Protein AF-A0A2E2Q747-F1 (afdb_monomer)

Solvent-accessible surface area (backbone atoms only — not comparable to full-atom values): 16647 Å² total; per-residue (Å²): 134,61,67,71,59,55,51,53,50,60,66,33,70,53,50,2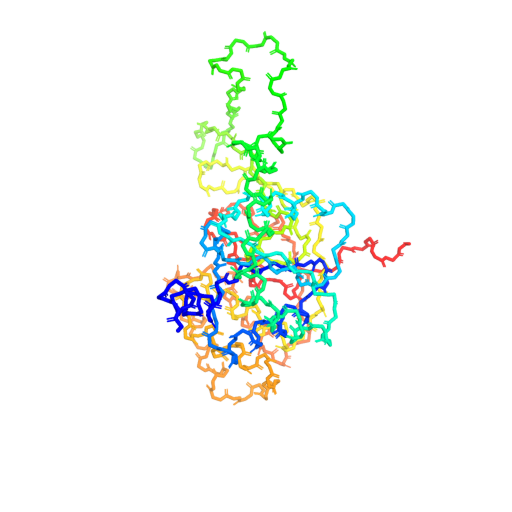8,32,20,56,31,27,21,46,47,6,52,68,32,36,52,51,43,54,54,54,33,54,78,69,70,33,42,80,34,84,43,43,70,69,17,38,28,45,37,37,14,14,56,72,56,78,94,47,46,65,61,52,50,55,51,54,56,48,36,45,84,62,58,44,80,47,76,30,62,46,70,86,40,41,62,63,59,57,70,44,46,44,57,58,64,61,40,60,66,62,47,52,50,50,62,68,70,53,57,102,62,64,61,61,82,78,47,82,80,83,77,87,73,98,63,100,34,91,86,60,54,78,76,65,54,71,42,75,44,100,84,71,48,74,35,54,45,43,81,46,76,46,58,40,68,37,59,79,43,62,11,35,29,19,36,41,32,34,24,47,86,56,32,22,70,39,58,44,79,78,33,65,29,35,58,78,53,69,46,68,46,37,26,25,42,19,46,14,44,29,30,42,75,73,64,37,59,64,60,14,54,54,25,45,50,39,24,73,70,58,62,63,81,80,39,69,65,54,53,52,51,50,51,49,38,59,48,31,28,73,72,66,77,34,58,58,68,27,29,50,40,38,51,52,52,64,34,89,86,55,92,73,71,72,75,58,62,60,48,74,68,42,46,78,33,46,62,84,47,47,59,40,40,50,23,23,41,46,47,24,44,56,64,53,83,76,84,79,119

Sequence (304 aa):
MGLNRVLARAATARPRVHLVEAPGGSPVRWAVEDALEARGWRRTPSPAAADALVVAGRLPDDLRDAADLLWSQLPGPRVRRHVEALAEVDGALDTLPAALRERAAHRDDARERGGDEVSRFLPDDAEDGHMSPGGVPLAEGAEDRDGLEMDVLVHPLGPLLDRWPGGLELRLAIHGDVVADVAVQRAPVTAGAGPAAAWDAVSTTLALAGDRRGAAEASRLRRHGSSTTSADGARLRHRLRRWGRVGILPPAAAGALLAATDTSSTGVPPTDLPALLRGQDLSDVRLLVAAHAPALLLGEAARA

Nearest PDB structures (foldseek):
  8bee-assembly1_B  TM=6.696E-01  e=3.700E-02  Arabidopsis thaliana
  7tgh-assembly1_S7  TM=4.926E-01  e=1.351E-02  Tetrahymena thermophila
  7zmb-assembly1_K  TM=5.904E-01  e=9.579E-02  Thermochaetoides thermophila DSM 1495
  5jaj-assembly1_A  TM=2.560E-01  e=2.601E+00  Gallus gallus
  5jb2-assembly1_A  TM=2.560E-01  e=3.848E+00  Gallus gallus

Radius of gyration: 21.2 Å; Cα contacts (8 Å, |Δi|>4): 526; chains: 1; bounding box: 62×42×58 Å

pLDDT: mean 86.8, std 14.72, range [28.77, 98.5]

Foldseek 3Di:
DDPVVVVLLVVLQAWAEAEWEAFAQVVQSLLLVVLSVVSVHHYDQFLQRGQEYEYGADHDPVCVVVVQLSVLNHDPPHYYDYHHDSVCNNVRVVCRSVSNSPVVVRVVVVVPDDPCSNCVVPDDLDDDPDDDVPSDDFFDWDQDPVRDTAGWDFDKDDCIGGLAAHGFIWTFTDRPQAGAFIDTPTFGRYNAADQLLLLQLLLSLCVLLPNNVLNVLSSVCSVVVDPLPDPSNVVSLVVLVVCCVVVSAPVLLSVLSNQSSDPVDDDDAADPLRVQRHGDGNSRSSSNRSSCVNRRDDDPPPPD

Mean predicted aligned error: 7.39 Å

Secondary structure (DSSP, 8-state):
--HHHHHHHHHTSS-EEEEEEPTT-HHHHHHHHHHHHHTT-EE-S-GGG-SEEEEESPPPGGGHHHHHHHHHTSPSS-EEEEE-SGGGHHHHHHTHHHHTT-HHHHHHHHHHS-S-SSG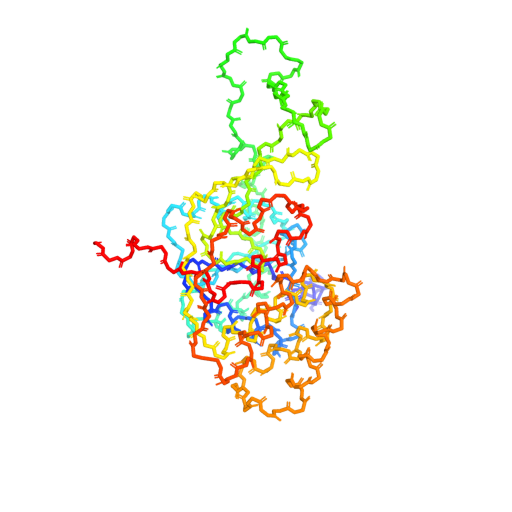GGS----S-----TTSPPPPPEEE-TTS-EEEEEEEEE-SS-TTS-TT-EEEEEEETTEEEEEEEEE------SSHHHHHHHHHHHHHHTT-HHHHHHHHHHHHHT--TT-HHHHHHHHHHHHHHHTTSS-HHHHHHHHHHT-TT-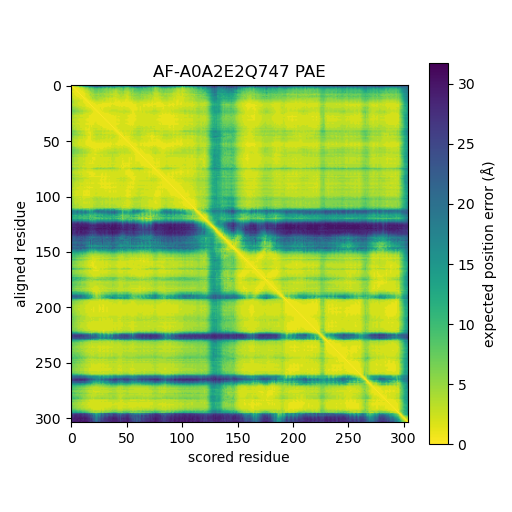S-PPPP-HHHHHTT-BHHHHHHHHHHHGGGSPPPGGG--

Structure (mmCIF, N/CA/C/O backbone):
data_AF-A0A2E2Q747-F1
#
_entry.id   AF-A0A2E2Q747-F1
#
loop_
_atom_site.group_PDB
_atom_site.id
_atom_site.type_symbol
_atom_site.label_atom_id
_atom_site.label_alt_id
_atom_site.label_comp_id
_atom_site.label_asym_id
_atom_site.label_entity_id
_atom_site.label_seq_id
_atom_site.pdbx_PDB_ins_code
_atom_site.Cartn_x
_atom_site.Cartn_y
_atom_site.Cartn_z
_atom_site.occupancy
_atom_site.B_iso_or_equiv
_atom_site.auth_seq_id
_atom_site.auth_comp_id
_atom_site.auth_asym_id
_atom_site.auth_atom_id
_atom_site.pdbx_PDB_model_num
ATOM 1 N N . MET A 1 1 ? 30.272 5.353 -28.941 1.00 58.78 1 MET A N 1
ATOM 2 C CA . MET A 1 1 ? 29.110 5.108 -28.049 1.00 58.78 1 MET A CA 1
ATOM 3 C C . MET A 1 1 ? 28.100 6.224 -28.288 1.00 58.78 1 MET A C 1
ATOM 5 O O . MET A 1 1 ? 28.463 7.371 -28.089 1.00 58.78 1 MET A O 1
ATOM 9 N N . GLY A 1 2 ? 26.893 5.936 -28.785 1.00 85.19 2 GLY A N 1
ATOM 10 C CA . GLY A 1 2 ? 25.908 6.985 -29.099 1.00 85.19 2 GLY A CA 1
ATOM 11 C C . GLY A 1 2 ? 25.256 7.593 -27.850 1.00 85.19 2 GLY A C 1
ATOM 12 O O . GLY A 1 2 ? 24.973 6.865 -26.897 1.00 85.19 2 GLY A O 1
ATOM 13 N N . LEU A 1 3 ? 24.974 8.902 -27.877 1.00 87.69 3 LEU A N 1
ATOM 14 C CA . LEU A 1 3 ? 24.354 9.683 -26.790 1.00 87.69 3 LEU A CA 1
ATOM 15 C C . LEU A 1 3 ? 23.099 9.007 -26.206 1.00 87.69 3 LEU A C 1
ATOM 17 O O . LEU A 1 3 ? 22.975 8.867 -24.992 1.00 87.69 3 LEU A O 1
ATOM 21 N N . ASN A 1 4 ? 22.231 8.465 -27.065 1.00 84.62 4 ASN A N 1
ATOM 22 C CA . ASN A 1 4 ? 21.010 7.764 -26.652 1.00 84.62 4 ASN A CA 1
ATOM 23 C C . ASN A 1 4 ? 21.271 6.545 -25.752 1.00 84.62 4 ASN A C 1
ATOM 25 O O . ASN A 1 4 ? 20.448 6.227 -24.899 1.00 84.62 4 ASN A O 1
ATOM 29 N N . ARG A 1 5 ? 22.401 5.846 -25.927 1.00 86.56 5 ARG A N 1
ATOM 30 C CA . ARG A 1 5 ? 22.767 4.694 -25.085 1.00 86.56 5 ARG A CA 1
ATOM 31 C C . ARG A 1 5 ? 23.239 5.150 -23.706 1.00 86.56 5 ARG A C 1
ATOM 33 O O . ARG A 1 5 ? 22.938 4.491 -22.717 1.00 86.56 5 ARG A O 1
ATOM 40 N N . VAL A 1 6 ? 23.960 6.269 -23.644 1.00 89.44 6 VAL A N 1
ATOM 41 C CA . VAL A 1 6 ? 24.432 6.861 -22.384 1.00 89.44 6 VAL A CA 1
ATOM 42 C C . VAL A 1 6 ? 23.251 7.395 -21.576 1.00 89.44 6 VAL A C 1
ATOM 44 O O . VAL A 1 6 ? 23.119 7.048 -20.405 1.00 89.44 6 VAL A O 1
ATOM 47 N N . LEU A 1 7 ? 22.350 8.147 -22.216 1.00 89.06 7 LEU A N 1
ATOM 48 C CA . LEU A 1 7 ? 21.147 8.682 -21.575 1.00 89.06 7 LEU A CA 1
ATOM 49 C C . LEU A 1 7 ? 20.212 7.570 -21.090 1.00 89.06 7 LEU A C 1
ATOM 51 O O . LEU A 1 7 ? 19.811 7.587 -19.933 1.00 89.06 7 LEU A O 1
ATOM 55 N N . ALA A 1 8 ? 19.940 6.552 -21.916 1.00 88.12 8 ALA A N 1
ATOM 56 C CA . ALA A 1 8 ? 19.134 5.404 -21.493 1.00 88.12 8 ALA A CA 1
ATOM 57 C C . ALA A 1 8 ? 19.793 4.622 -20.344 1.00 88.12 8 ALA A C 1
ATOM 59 O O . ALA A 1 8 ? 19.113 4.117 -19.453 1.00 88.12 8 ALA A O 1
ATOM 60 N N . ARG A 1 9 ? 21.131 4.537 -20.321 1.00 91.56 9 ARG A N 1
ATOM 61 C CA . ARG A 1 9 ? 21.847 3.928 -19.198 1.00 91.56 9 ARG A CA 1
ATOM 62 C C . ARG A 1 9 ? 21.649 4.717 -17.912 1.00 91.56 9 ARG A C 1
ATOM 64 O O . ARG A 1 9 ? 21.339 4.102 -16.897 1.00 91.56 9 ARG A O 1
ATOM 71 N N . ALA A 1 10 ? 21.809 6.034 -17.968 1.00 90.81 10 ALA A N 1
ATOM 72 C CA . ALA A 1 10 ? 21.633 6.912 -16.818 1.00 90.81 10 ALA A CA 1
ATOM 73 C C . ALA A 1 10 ? 20.181 6.917 -16.310 1.00 90.81 10 ALA A C 1
ATOM 75 O O . ALA A 1 10 ? 19.967 6.757 -15.111 1.00 90.81 10 ALA A O 1
ATOM 76 N N . ALA A 1 11 ? 19.199 7.024 -17.212 1.00 89.00 11 ALA A N 1
ATOM 77 C CA . ALA A 1 11 ? 17.777 7.092 -16.874 1.00 89.00 11 ALA A CA 1
ATOM 78 C C . ALA A 1 11 ? 17.280 5.836 -16.142 1.00 89.00 11 ALA A C 1
ATOM 80 O O . ALA A 1 11 ? 16.567 5.949 -15.154 1.00 89.00 11 ALA A O 1
ATOM 81 N N . THR A 1 12 ? 17.715 4.643 -16.561 1.00 93.38 12 THR A N 1
ATOM 82 C CA . THR A 1 12 ? 17.255 3.381 -15.955 1.00 93.38 12 THR A CA 1
ATOM 83 C C . THR A 1 12 ? 18.216 2.827 -14.898 1.00 93.38 12 THR A C 1
ATOM 85 O O . THR A 1 12 ? 18.055 1.699 -14.443 1.00 93.38 12 THR A O 1
ATOM 88 N N . ALA A 1 13 ? 19.251 3.582 -14.502 1.00 93.00 13 ALA A N 1
ATOM 89 C CA . ALA A 1 13 ? 20.211 3.139 -13.485 1.00 93.00 13 ALA A CA 1
ATOM 90 C C . ALA A 1 13 ? 19.605 3.065 -12.074 1.00 93.00 13 ALA A C 1
ATOM 92 O O . ALA A 1 13 ? 20.135 2.352 -11.221 1.00 93.00 13 ALA A O 1
ATOM 93 N N . ARG A 1 14 ? 18.532 3.825 -11.821 1.00 94.69 14 ARG A N 1
ATOM 94 C CA . ARG A 1 14 ? 17.821 3.868 -10.537 1.00 94.69 14 ARG A CA 1
ATOM 95 C C . ARG A 1 14 ? 16.305 3.859 -10.762 1.00 94.69 14 ARG A C 1
ATOM 97 O O . ARG A 1 14 ? 15.682 4.906 -10.576 1.00 94.69 14 ARG A O 1
ATOM 104 N N . PRO A 1 15 ? 15.733 2.720 -11.188 1.00 95.56 15 PRO A N 1
ATOM 105 C CA . PRO A 1 15 ? 14.301 2.601 -11.422 1.00 95.56 15 PRO A CA 1
ATOM 106 C C . PRO A 1 15 ? 13.479 3.007 -10.194 1.00 95.56 15 PRO A C 1
ATOM 108 O O . PRO A 1 15 ? 13.856 2.729 -9.048 1.00 95.56 15 PRO A O 1
ATOM 111 N N . ARG A 1 16 ? 12.344 3.656 -10.440 1.00 96.12 16 ARG A N 1
ATOM 112 C CA . ARG A 1 16 ? 11.298 3.913 -9.454 1.00 96.12 16 ARG A CA 1
ATOM 113 C C . ARG A 1 16 ? 10.370 2.714 -9.408 1.00 96.12 16 ARG A C 1
ATOM 115 O O . ARG A 1 16 ? 9.737 2.377 -10.404 1.00 96.12 16 ARG A O 1
ATOM 122 N N . VAL A 1 17 ? 10.290 2.078 -8.248 1.00 97.94 17 VAL A N 1
ATOM 123 C CA . VAL A 1 17 ? 9.534 0.837 -8.076 1.00 97.94 17 VAL A CA 1
ATOM 124 C C . VAL A 1 17 ? 8.238 1.118 -7.327 1.00 97.94 17 VAL A C 1
ATOM 126 O O . VAL A 1 17 ? 8.270 1.618 -6.201 1.00 97.94 17 VAL A O 1
ATOM 129 N N . HIS A 1 18 ? 7.102 0.799 -7.939 1.00 98.25 18 HIS A N 1
ATOM 130 C CA . HIS A 1 18 ? 5.842 0.637 -7.225 1.00 98.25 18 HIS A CA 1
ATOM 131 C C . HIS A 1 18 ? 5.796 -0.790 -6.675 1.00 98.25 18 HIS A C 1
ATOM 133 O O . HIS A 1 18 ? 5.916 -1.752 -7.434 1.00 98.25 18 HIS A O 1
ATOM 139 N N . LEU A 1 19 ? 5.712 -0.921 -5.352 1.00 98.06 19 LEU A N 1
ATOM 140 C CA . LEU A 1 19 ? 5.816 -2.197 -4.648 1.00 98.06 19 LEU A CA 1
ATOM 141 C C . LEU A 1 19 ? 4.502 -2.492 -3.935 1.00 98.06 19 LEU A C 1
ATOM 143 O O . LEU A 1 19 ? 4.111 -1.739 -3.039 1.00 98.06 19 LEU A O 1
ATOM 147 N N . VAL A 1 20 ? 3.879 -3.608 -4.298 1.00 97.31 20 VAL A N 1
ATOM 148 C CA . VAL A 1 20 ? 2.669 -4.122 -3.650 1.00 97.31 20 VAL A CA 1
ATOM 149 C C . VAL A 1 20 ? 2.928 -5.497 -3.048 1.00 97.31 20 VAL A C 1
ATOM 151 O O . VAL A 1 20 ? 3.774 -6.259 -3.521 1.00 97.31 20 VAL A O 1
ATOM 154 N N . GLU A 1 21 ? 2.218 -5.791 -1.967 1.00 95.94 21 GLU A N 1
ATOM 155 C CA . GLU A 1 21 ? 2.297 -7.060 -1.251 1.00 95.94 21 GLU A CA 1
ATOM 156 C C . GLU A 1 21 ? 1.146 -7.966 -1.702 1.00 95.94 21 GLU A C 1
ATOM 158 O O . GLU A 1 21 ? -0.016 -7.573 -1.631 1.00 95.94 21 GLU A O 1
ATOM 163 N N . ALA A 1 22 ? 1.465 -9.172 -2.168 1.00 95.06 22 ALA A N 1
ATOM 164 C CA . ALA A 1 22 ? 0.486 -10.241 -2.319 1.00 95.06 22 ALA A CA 1
ATOM 165 C C . ALA A 1 22 ? 0.158 -10.847 -0.936 1.00 95.06 22 ALA A C 1
ATOM 167 O O . ALA A 1 22 ? 0.970 -10.718 -0.017 1.00 95.06 22 ALA A O 1
ATOM 168 N N . PRO A 1 23 ? -0.990 -11.522 -0.752 1.00 92.81 23 PRO A N 1
ATOM 169 C CA . PRO A 1 23 ? -1.350 -12.139 0.528 1.00 92.81 23 PRO A CA 1
ATOM 170 C C . PRO A 1 23 ? -0.223 -13.021 1.094 1.00 92.81 23 PRO A C 1
ATOM 172 O O . PRO A 1 23 ? 0.285 -13.912 0.417 1.00 92.81 23 PRO A O 1
ATOM 175 N N . GLY A 1 24 ? 0.204 -12.755 2.332 1.00 89.88 24 GLY A N 1
ATOM 176 C CA . GLY A 1 24 ? 1.304 -13.459 3.007 1.00 89.88 24 GLY A CA 1
ATOM 177 C C . GLY A 1 24 ? 2.710 -13.062 2.536 1.00 89.88 24 GLY A C 1
ATOM 178 O O . GLY A 1 24 ? 3.703 -13.609 3.014 1.00 89.88 24 GLY A O 1
ATOM 179 N N . GLY A 1 25 ? 2.820 -12.101 1.617 1.00 93.75 25 GLY A N 1
ATOM 180 C CA . GLY A 1 25 ? 4.063 -11.687 0.971 1.00 93.75 25 GLY A CA 1
ATOM 181 C C . GLY A 1 25 ? 4.968 -10.774 1.801 1.00 93.75 25 GLY A C 1
ATOM 182 O O . GLY A 1 25 ? 6.017 -10.368 1.297 1.00 93.75 25 GLY A O 1
ATOM 183 N N . SER A 1 26 ? 4.616 -10.442 3.051 1.00 93.44 26 SER A N 1
ATOM 184 C CA . SER A 1 26 ? 5.348 -9.453 3.861 1.00 93.44 26 SER A CA 1
ATOM 185 C C . SER A 1 26 ? 6.860 -9.720 3.956 1.00 93.44 26 SER A C 1
ATOM 187 O O . SER A 1 26 ? 7.622 -8.783 3.722 1.00 93.44 26 SER A O 1
ATOM 189 N N . PRO A 1 27 ? 7.353 -10.957 4.199 1.00 93.62 27 PRO A N 1
ATOM 190 C CA . PRO A 1 27 ? 8.793 -11.216 4.266 1.00 93.62 27 PRO A CA 1
ATOM 191 C C . PRO A 1 27 ? 9.507 -10.936 2.939 1.00 93.62 27 PRO A C 1
ATOM 193 O O . PRO A 1 27 ? 10.617 -10.405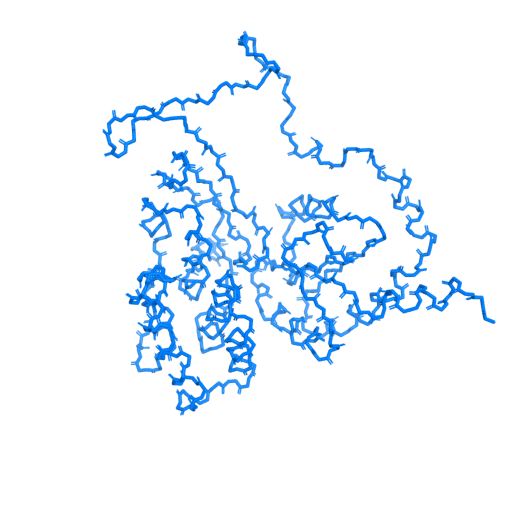 2.928 1.00 93.62 27 PRO A O 1
ATOM 196 N N . VAL A 1 28 ? 8.856 -11.243 1.813 1.00 97.00 28 VAL A N 1
ATOM 197 C CA . VAL A 1 28 ? 9.390 -10.945 0.480 1.00 97.00 28 VAL A CA 1
ATOM 198 C C . VAL A 1 28 ? 9.359 -9.445 0.219 1.00 97.00 28 VAL A C 1
ATOM 200 O O . VAL A 1 28 ? 10.359 -8.896 -0.242 1.00 97.00 28 VAL A O 1
ATOM 203 N N . ARG A 1 29 ? 8.275 -8.747 0.587 1.00 96.94 29 ARG A N 1
ATOM 204 C CA . ARG A 1 29 ? 8.205 -7.280 0.490 1.00 96.94 29 ARG A CA 1
ATOM 205 C C . ARG A 1 29 ? 9.348 -6.641 1.271 1.00 96.94 29 ARG A C 1
ATOM 207 O O . ARG A 1 29 ? 10.024 -5.768 0.736 1.00 96.94 29 ARG A O 1
ATOM 214 N N . TRP A 1 30 ? 9.575 -7.071 2.509 1.00 96.00 30 TRP A N 1
ATOM 215 C CA . TRP A 1 30 ? 10.655 -6.575 3.360 1.00 96.00 30 TRP A CA 1
ATOM 216 C C . TRP A 1 30 ? 12.023 -6.740 2.704 1.00 96.00 30 TRP A C 1
ATOM 218 O O . TRP A 1 30 ? 12.804 -5.791 2.682 1.00 96.00 30 TRP A O 1
ATOM 228 N N . ALA A 1 31 ? 12.293 -7.911 2.124 1.00 96.81 31 ALA A N 1
ATOM 229 C CA . ALA A 1 31 ? 13.534 -8.168 1.406 1.00 96.81 31 ALA A CA 1
ATOM 230 C C . ALA A 1 31 ? 13.671 -7.296 0.147 1.00 96.81 31 ALA A C 1
ATOM 232 O O . ALA A 1 31 ? 14.750 -6.766 -0.107 1.00 96.81 31 ALA A O 1
ATOM 233 N N . VAL A 1 32 ? 12.585 -7.074 -0.604 1.00 98.12 32 VAL A N 1
ATOM 234 C CA . VAL A 1 32 ? 12.581 -6.143 -1.744 1.00 98.12 32 VAL A CA 1
ATOM 235 C C . VAL A 1 32 ? 12.867 -4.713 -1.281 1.00 98.12 32 VAL A C 1
ATOM 237 O O . VAL A 1 32 ? 13.722 -4.054 -1.863 1.00 98.12 32 VAL A O 1
ATOM 240 N N . GLU A 1 33 ? 12.208 -4.219 -0.230 1.00 96.62 33 GLU A N 1
ATOM 241 C CA . GLU A 1 33 ? 12.473 -2.885 0.334 1.00 96.62 33 GLU A CA 1
ATOM 242 C C . GLU A 1 33 ? 13.949 -2.719 0.720 1.00 96.62 33 GLU A C 1
ATOM 244 O O . GLU A 1 33 ? 14.578 -1.717 0.367 1.00 96.62 33 GLU A O 1
ATOM 249 N N . ASP A 1 34 ? 14.504 -3.726 1.391 1.00 95.19 34 ASP A N 1
ATOM 250 C CA . ASP A 1 34 ? 15.890 -3.742 1.845 1.00 95.19 34 ASP A CA 1
ATOM 251 C C . ASP A 1 34 ? 16.874 -3.753 0.659 1.00 95.19 34 ASP A C 1
ATOM 253 O O . ASP A 1 34 ? 17.869 -3.020 0.649 1.00 95.19 34 ASP A O 1
ATOM 257 N N . ALA A 1 35 ? 16.557 -4.523 -0.382 1.00 97.06 35 ALA A N 1
ATOM 258 C CA . ALA A 1 35 ? 17.324 -4.616 -1.617 1.00 97.06 35 ALA A CA 1
ATOM 259 C C . ALA A 1 35 ? 17.261 -3.330 -2.465 1.00 97.06 35 ALA A C 1
ATOM 261 O O . ALA A 1 35 ? 18.257 -2.964 -3.100 1.00 97.06 35 ALA A O 1
ATOM 262 N N . LEU A 1 36 ? 16.126 -2.620 -2.464 1.00 96.62 36 LEU A N 1
ATOM 263 C CA . LEU A 1 36 ? 15.980 -1.308 -3.103 1.00 96.62 36 LEU A CA 1
ATOM 264 C C . LEU A 1 36 ? 16.810 -0.243 -2.379 1.00 96.62 36 LEU A C 1
ATOM 266 O O . LEU A 1 36 ? 17.506 0.537 -3.033 1.00 96.62 36 LEU A O 1
ATOM 270 N N . GLU A 1 37 ? 16.773 -0.229 -1.044 1.00 94.06 37 GLU A N 1
ATOM 271 C CA . GLU A 1 37 ? 17.576 0.686 -0.227 1.00 94.06 37 GLU A CA 1
ATOM 272 C C . GLU A 1 37 ? 19.076 0.464 -0.463 1.00 94.06 37 GLU A C 1
ATOM 274 O O . GLU A 1 37 ? 19.798 1.425 -0.734 1.00 94.06 37 GLU A O 1
ATOM 279 N N . ALA A 1 38 ? 19.533 -0.794 -0.458 1.00 94.88 38 ALA A N 1
ATOM 280 C CA . ALA A 1 38 ? 20.932 -1.149 -0.711 1.00 94.88 38 ALA A CA 1
ATOM 281 C C . ALA A 1 38 ? 21.431 -0.687 -2.095 1.00 94.88 38 ALA A C 1
ATOM 283 O O . ALA A 1 38 ? 22.591 -0.304 -2.246 1.00 94.88 38 ALA A O 1
ATOM 284 N N . ARG A 1 39 ? 20.547 -0.665 -3.102 1.00 96.06 39 ARG A N 1
ATOM 285 C CA . ARG A 1 39 ? 20.836 -0.168 -4.460 1.00 96.06 39 ARG A CA 1
ATOM 286 C C . ARG A 1 39 ? 20.701 1.357 -4.594 1.00 96.06 39 ARG A C 1
ATOM 288 O O . ARG A 1 39 ? 21.025 1.920 -5.644 1.00 96.06 39 ARG A O 1
ATOM 295 N N . GLY A 1 40 ? 20.208 2.049 -3.564 1.00 94.88 40 GLY A N 1
ATOM 296 C CA . GLY A 1 40 ? 19.865 3.473 -3.622 1.00 94.88 40 GLY A CA 1
ATOM 297 C C . GLY A 1 40 ? 18.704 3.777 -4.578 1.00 94.88 40 GLY A C 1
ATOM 298 O O . GLY A 1 40 ? 18.626 4.879 -5.134 1.00 94.88 40 GLY A O 1
ATOM 299 N N . TRP A 1 41 ? 17.839 2.791 -4.822 1.00 96.19 41 TRP A N 1
ATOM 300 C CA . TRP A 1 41 ? 16.643 2.917 -5.654 1.00 96.19 41 TRP A CA 1
ATOM 301 C C . TRP A 1 41 ? 15.480 3.469 -4.832 1.00 96.19 41 TRP A C 1
ATOM 303 O O . TRP A 1 41 ? 15.516 3.495 -3.601 1.00 96.19 41 TRP A O 1
ATOM 313 N N . ARG A 1 42 ? 14.450 3.987 -5.509 1.00 90.31 42 ARG A N 1
ATOM 314 C CA . ARG A 1 42 ? 13.325 4.655 -4.841 1.00 90.31 42 ARG A CA 1
ATOM 315 C C . ARG A 1 42 ? 12.044 3.862 -5.022 1.00 90.31 42 ARG A C 1
ATOM 317 O O . ARG A 1 42 ? 11.630 3.602 -6.146 1.00 90.31 42 ARG A O 1
ATOM 324 N N . ARG A 1 43 ? 11.371 3.581 -3.909 1.00 93.81 43 ARG A N 1
ATOM 325 C CA . ARG A 1 43 ? 9.958 3.207 -3.917 1.00 93.81 43 ARG A CA 1
ATOM 326 C C . ARG A 1 43 ? 9.097 4.429 -4.247 1.00 93.81 43 ARG A C 1
ATOM 328 O O . ARG A 1 43 ? 9.385 5.524 -3.756 1.00 93.81 43 ARG A O 1
ATOM 335 N N . THR A 1 44 ? 8.043 4.239 -5.033 1.00 94.38 44 THR A N 1
ATOM 336 C CA . THR A 1 44 ? 7.023 5.259 -5.306 1.00 94.38 44 THR A CA 1
ATOM 337 C C . THR A 1 44 ? 5.636 4.787 -4.858 1.00 94.38 44 THR A C 1
ATOM 339 O O . THR A 1 44 ? 5.264 3.650 -5.151 1.00 94.38 44 THR A O 1
ATOM 342 N N . PRO A 1 45 ? 4.851 5.641 -4.172 1.00 91.75 45 PRO A N 1
ATOM 343 C CA . PRO A 1 45 ? 3.491 5.300 -3.761 1.00 91.75 45 PRO A CA 1
ATOM 344 C C . PRO A 1 45 ? 2.482 5.366 -4.913 1.00 91.75 45 PRO A C 1
ATOM 346 O O . PRO A 1 45 ? 1.370 4.879 -4.763 1.00 91.75 45 PRO A O 1
ATOM 349 N N . SER A 1 46 ? 2.850 5.976 -6.046 1.00 93.69 46 SER A N 1
ATOM 350 C CA . SER A 1 46 ? 1.971 6.137 -7.206 1.00 93.69 46 SER A CA 1
ATOM 351 C C . SER A 1 46 ? 2.453 5.274 -8.380 1.00 93.69 46 SER A C 1
ATOM 353 O O . SER A 1 46 ? 3.636 5.391 -8.737 1.00 93.69 46 SER A O 1
ATOM 355 N N . PRO A 1 47 ? 1.567 4.466 -8.999 1.00 95.25 47 PRO A N 1
ATOM 356 C CA . PRO A 1 47 ? 1.878 3.699 -10.207 1.00 95.25 47 PRO A CA 1
ATOM 357 C C . PRO A 1 47 ? 2.232 4.611 -11.389 1.00 95.25 47 PRO A C 1
ATOM 359 O O . PRO A 1 47 ? 3.189 4.341 -12.108 1.00 95.25 47 PRO A O 1
ATOM 362 N N . ALA A 1 48 ? 1.579 5.770 -11.510 1.00 94.81 48 ALA A N 1
ATOM 363 C CA . ALA A 1 48 ? 1.844 6.741 -12.575 1.00 94.81 48 ALA A CA 1
ATOM 364 C C . ALA A 1 48 ? 3.274 7.324 -12.554 1.00 94.81 48 ALA A C 1
ATOM 366 O O . ALA A 1 48 ? 3.727 7.919 -13.529 1.00 94.81 48 ALA A O 1
ATOM 367 N N . ALA A 1 49 ? 3.997 7.177 -11.440 1.00 95.31 49 ALA A N 1
ATOM 368 C CA . ALA A 1 49 ? 5.372 7.645 -11.278 1.00 95.31 49 ALA A CA 1
ATOM 369 C C . ALA A 1 49 ? 6.410 6.505 -11.251 1.00 95.31 49 ALA A C 1
ATOM 371 O O . ALA A 1 49 ? 7.576 6.767 -10.924 1.00 95.31 49 ALA A O 1
ATOM 372 N N . ALA A 1 50 ? 5.995 5.262 -11.517 1.00 97.31 50 ALA A N 1
ATOM 373 C CA . ALA A 1 50 ? 6.856 4.084 -11.499 1.00 97.31 50 ALA A CA 1
ATOM 374 C C . ALA A 1 50 ? 7.388 3.709 -12.880 1.00 97.31 50 ALA A C 1
ATOM 376 O O . ALA A 1 50 ? 6.681 3.771 -13.878 1.00 97.31 50 ALA A O 1
ATOM 377 N N . ASP A 1 51 ? 8.627 3.223 -12.878 1.00 96.81 51 ASP A N 1
ATOM 378 C CA . ASP A 1 51 ? 9.246 2.533 -14.009 1.00 96.81 51 ASP A CA 1
ATOM 379 C C . ASP A 1 51 ? 8.992 1.016 -13.915 1.00 96.81 51 ASP A C 1
ATOM 381 O O . ASP A 1 51 ? 9.004 0.299 -14.915 1.00 96.81 51 ASP A O 1
ATOM 385 N N . ALA A 1 52 ? 8.783 0.492 -12.702 1.00 97.88 52 ALA A N 1
ATOM 386 C CA . ALA A 1 52 ? 8.531 -0.926 -12.490 1.00 97.88 52 ALA A CA 1
ATOM 387 C C . ALA A 1 52 ? 7.454 -1.200 -11.438 1.00 97.88 52 ALA A C 1
ATOM 389 O O . ALA A 1 52 ? 7.426 -0.556 -10.389 1.00 97.88 52 ALA A O 1
ATOM 390 N N . LEU A 1 53 ? 6.623 -2.208 -11.707 1.00 98.44 53 LEU A N 1
ATOM 391 C CA . LEU A 1 53 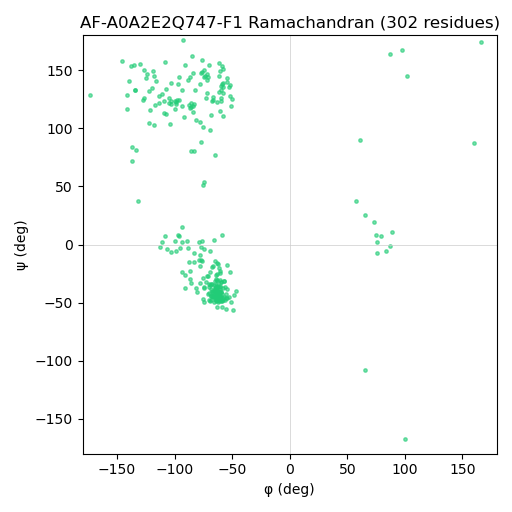? 5.707 -2.818 -10.747 1.00 98.44 53 LEU A CA 1
ATOM 392 C C . LEU A 1 53 ? 6.347 -4.098 -10.207 1.00 98.44 53 LEU A C 1
ATOM 394 O O . LEU A 1 53 ? 6.653 -5.013 -10.976 1.00 98.44 53 LEU A O 1
ATOM 398 N N . VAL A 1 54 ? 6.536 -4.170 -8.892 1.00 98.50 54 VAL A N 1
ATOM 399 C CA . VAL A 1 54 ? 6.979 -5.385 -8.204 1.00 98.50 54 VAL A CA 1
ATOM 400 C C . VAL A 1 54 ? 5.852 -5.884 -7.309 1.00 98.50 54 VAL A C 1
ATOM 402 O O . VAL A 1 54 ? 5.402 -5.166 -6.417 1.00 98.50 54 VAL A O 1
ATOM 405 N N . VAL A 1 55 ? 5.419 -7.120 -7.548 1.00 98.31 55 VAL A N 1
ATOM 406 C CA . VAL A 1 55 ? 4.477 -7.849 -6.692 1.00 98.31 55 VAL A CA 1
ATOM 407 C C . VAL A 1 55 ? 5.292 -8.796 -5.818 1.00 98.31 55 VAL A C 1
ATOM 409 O O . VAL A 1 55 ? 5.990 -9.666 -6.340 1.00 98.31 55 VAL A O 1
ATOM 412 N N . ALA A 1 56 ? 5.254 -8.588 -4.504 1.00 97.88 56 ALA A N 1
ATOM 413 C CA . ALA A 1 56 ? 6.004 -9.385 -3.540 1.00 97.88 56 ALA A CA 1
ATOM 414 C C . ALA A 1 56 ? 5.122 -10.459 -2.894 1.00 97.88 56 ALA A C 1
ATOM 416 O O . ALA A 1 56 ? 4.121 -10.139 -2.257 1.00 97.88 56 ALA A O 1
ATOM 417 N N . GLY A 1 57 ? 5.535 -11.718 -3.015 1.00 96.19 57 GLY A N 1
ATOM 418 C CA . GLY A 1 57 ? 4.773 -12.902 -2.631 1.00 96.19 57 GLY A CA 1
ATOM 419 C C . GLY A 1 57 ? 4.057 -13.550 -3.819 1.00 96.19 57 GLY A C 1
ATOM 420 O O . GLY A 1 57 ? 3.952 -12.975 -4.904 1.00 96.19 57 GLY A O 1
ATOM 421 N N . ARG A 1 58 ? 3.561 -14.772 -3.604 1.00 95.25 58 ARG A N 1
ATOM 422 C CA . ARG A 1 58 ? 2.748 -15.488 -4.591 1.00 95.25 58 ARG A CA 1
ATOM 423 C C . ARG A 1 58 ? 1.408 -14.785 -4.758 1.00 95.25 58 ARG A C 1
ATOM 425 O O . ARG A 1 58 ? 0.683 -14.635 -3.781 1.00 95.25 58 ARG A O 1
ATOM 432 N N . LEU A 1 59 ? 1.079 -14.399 -5.989 1.00 94.56 59 LEU A N 1
ATOM 433 C CA . LEU A 1 59 ? -0.195 -13.767 -6.318 1.00 94.56 59 LEU A CA 1
ATOM 434 C C . LEU A 1 59 ? -1.269 -14.836 -6.602 1.00 94.56 59 LEU A C 1
ATOM 436 O O . LEU A 1 59 ? -1.102 -15.594 -7.561 1.00 94.56 59 LEU A O 1
ATOM 440 N N . PRO A 1 60 ? -2.350 -14.902 -5.806 1.00 93.38 60 PRO A N 1
ATOM 441 C CA . PRO A 1 60 ? -3.516 -15.736 -6.091 1.00 93.38 60 PRO A CA 1
ATOM 442 C C . PRO A 1 60 ? -4.189 -15.402 -7.428 1.00 93.38 60 PRO A C 1
ATOM 444 O O . PRO A 1 60 ? -4.109 -14.267 -7.906 1.00 93.38 60 PRO A O 1
ATOM 447 N N . ASP A 1 61 ? -4.872 -16.384 -8.023 1.00 93.44 61 ASP A N 1
ATOM 448 C CA . ASP A 1 61 ? -5.537 -16.231 -9.325 1.00 93.44 61 ASP A CA 1
ATOM 449 C C . ASP A 1 61 ? -6.604 -15.133 -9.320 1.00 93.44 61 ASP A C 1
ATOM 451 O O . ASP A 1 61 ? -6.663 -14.318 -10.237 1.00 93.44 61 ASP A O 1
ATOM 455 N N . ASP A 1 62 ? -7.375 -15.059 -8.240 1.00 92.25 62 ASP A N 1
ATOM 456 C CA . ASP A 1 62 ? -8.435 -14.080 -7.993 1.00 92.25 62 ASP A CA 1
ATOM 457 C C . ASP A 1 62 ? -7.918 -12.647 -7.766 1.00 92.25 62 ASP A C 1
ATOM 459 O O . ASP A 1 62 ? -8.710 -11.714 -7.648 1.00 92.25 62 ASP A O 1
ATOM 463 N N . LEU A 1 63 ? -6.596 -12.453 -7.706 1.00 93.94 63 LEU A N 1
ATOM 464 C CA . LEU A 1 63 ? -5.946 -11.145 -7.592 1.00 93.94 63 LEU A CA 1
ATOM 465 C C . LEU A 1 63 ? -5.184 -10.725 -8.856 1.00 93.94 63 LEU A C 1
ATOM 467 O O . LEU A 1 63 ? -4.567 -9.654 -8.870 1.00 93.94 63 LEU A O 1
ATOM 471 N N . ARG A 1 64 ? -5.218 -11.532 -9.925 1.00 93.25 64 ARG A N 1
ATOM 472 C CA . ARG A 1 64 ? -4.533 -11.213 -11.188 1.00 93.25 64 ARG A CA 1
ATOM 473 C C . ARG A 1 64 ? -5.096 -9.956 -11.842 1.00 93.25 64 ARG A C 1
ATOM 475 O O . ARG A 1 64 ? -4.309 -9.093 -12.218 1.00 93.25 64 ARG A O 1
ATOM 482 N N . ASP A 1 65 ? -6.417 -9.804 -11.874 1.00 92.00 65 ASP A N 1
ATOM 483 C CA . ASP A 1 65 ? -7.059 -8.630 -12.477 1.00 92.00 65 ASP A CA 1
ATOM 484 C C . ASP A 1 65 ? -6.706 -7.339 -11.731 1.00 92.00 65 ASP A C 1
ATOM 486 O O . ASP A 1 65 ? -6.402 -6.325 -12.354 1.00 92.00 65 ASP A O 1
ATOM 490 N N . ALA A 1 66 ? -6.633 -7.385 -10.396 1.00 93.31 66 ALA A N 1
ATOM 491 C CA . ALA A 1 66 ? -6.184 -6.246 -9.597 1.00 93.31 66 ALA A CA 1
ATOM 492 C C . ALA A 1 66 ? -4.726 -5.859 -9.917 1.00 93.31 66 ALA A C 1
ATOM 494 O O . ALA A 1 66 ? -4.394 -4.676 -10.017 1.00 93.31 66 ALA A O 1
ATOM 495 N N . ALA A 1 67 ? -3.842 -6.844 -10.112 1.00 95.25 67 ALA A N 1
ATOM 496 C CA . ALA A 1 67 ? -2.459 -6.589 -10.516 1.00 95.25 67 ALA A CA 1
ATOM 497 C C . ALA A 1 67 ? -2.353 -6.075 -11.962 1.00 95.25 67 ALA A C 1
ATOM 499 O O . ALA A 1 67 ? -1.481 -5.252 -12.255 1.00 95.25 67 ALA A O 1
ATOM 500 N N . ASP A 1 68 ? -3.229 -6.529 -12.856 1.00 93.81 68 ASP A N 1
ATOM 501 C CA . ASP A 1 68 ? -3.316 -6.051 -14.235 1.00 93.81 68 ASP A CA 1
ATOM 502 C C . ASP A 1 68 ? -3.869 -4.619 -14.316 1.00 93.81 68 ASP A C 1
ATOM 504 O O . ASP A 1 68 ? -3.375 -3.828 -15.121 1.00 93.81 68 ASP A O 1
ATOM 508 N N . LEU A 1 69 ? -4.824 -4.251 -13.454 1.00 92.69 69 LEU A N 1
ATOM 509 C CA . LEU A 1 69 ? -5.309 -2.876 -13.302 1.00 92.69 69 LEU A CA 1
ATOM 510 C C . LEU A 1 69 ? -4.207 -1.953 -12.769 1.00 92.69 69 LEU A C 1
ATOM 512 O O . LEU A 1 69 ? -4.007 -0.857 -13.280 1.00 92.69 69 LEU A O 1
ATOM 516 N N . LEU A 1 70 ? -3.435 -2.384 -11.769 1.00 93.81 70 LEU A N 1
ATOM 517 C CA . LEU A 1 70 ? -2.273 -1.607 -11.324 1.00 93.81 70 LEU A CA 1
ATOM 518 C C . LEU A 1 70 ? -1.235 -1.455 -12.437 1.00 93.81 70 LEU A C 1
ATOM 520 O O . LEU A 1 70 ? -0.652 -0.385 -12.600 1.00 93.81 70 LEU A O 1
ATOM 524 N N . TRP A 1 71 ? -0.992 -2.519 -13.204 1.00 95.06 71 TRP A N 1
ATOM 525 C CA . TRP A 1 71 ? -0.061 -2.498 -14.327 1.00 95.06 71 TRP A CA 1
ATOM 526 C C . TRP A 1 71 ? -0.488 -1.517 -15.422 1.00 95.06 71 TRP A C 1
ATOM 528 O O . TRP A 1 71 ? 0.367 -0.790 -15.936 1.00 95.06 71 TRP A O 1
ATOM 538 N N . SER A 1 72 ? -1.784 -1.444 -15.738 1.00 93.06 72 SER A N 1
ATOM 539 C CA . SER A 1 72 ? -2.298 -0.517 -16.753 1.00 93.06 72 SER A CA 1
ATOM 540 C C . SER A 1 72 ? -2.096 0.954 -16.376 1.00 93.06 72 SER A C 1
ATOM 542 O O . SER A 1 72 ? -1.918 1.805 -17.244 1.00 93.06 72 SER A O 1
ATOM 544 N N . GLN A 1 73 ? -2.013 1.258 -15.078 1.00 92.88 73 GLN A N 1
ATOM 545 C CA . GLN A 1 73 ? -1.759 2.606 -14.564 1.00 92.88 73 GLN A CA 1
ATOM 546 C C . GLN A 1 73 ? -0.283 3.042 -14.648 1.00 92.88 73 GLN A C 1
ATOM 548 O O . GLN A 1 73 ? 0.025 4.209 -14.388 1.00 92.88 73 GLN A O 1
ATOM 553 N N . LEU A 1 74 ? 0.651 2.138 -14.983 1.00 94.56 74 LEU A N 1
ATOM 554 C CA . LEU A 1 74 ? 2.062 2.492 -15.175 1.00 94.56 74 LEU A CA 1
ATOM 555 C C . LEU A 1 74 ? 2.292 3.056 -16.589 1.00 94.56 74 LEU A C 1
ATOM 557 O O . LEU A 1 74 ? 1.895 2.419 -17.571 1.00 94.56 74 LEU A O 1
ATOM 561 N N . PRO A 1 75 ? 3.004 4.191 -16.734 1.00 92.19 75 PRO A N 1
ATOM 562 C CA . PRO A 1 75 ? 3.399 4.704 -18.039 1.00 92.19 75 PRO A CA 1
ATOM 563 C C . PRO A 1 75 ? 4.546 3.882 -18.639 1.00 92.19 75 PRO A C 1
ATOM 565 O O . PRO A 1 75 ? 5.403 3.358 -17.933 1.00 92.19 75 PRO A O 1
ATOM 568 N N . GLY A 1 76 ? 4.611 3.805 -19.969 1.00 90.88 76 GLY A N 1
ATOM 569 C CA . GLY A 1 76 ? 5.770 3.231 -20.657 1.00 90.88 76 GLY A CA 1
ATOM 570 C C . GLY A 1 76 ? 6.972 4.188 -20.677 1.00 90.88 76 GLY A C 1
ATOM 571 O O . GLY A 1 76 ? 6.768 5.398 -20.795 1.00 90.88 76 GLY A O 1
ATOM 572 N N . PRO A 1 77 ? 8.224 3.689 -20.666 1.00 93.94 77 PRO A N 1
ATOM 573 C CA . PRO A 1 77 ? 8.643 2.286 -20.558 1.00 93.94 77 PRO A CA 1
ATOM 574 C C . PRO A 1 77 ? 8.431 1.714 -19.146 1.00 93.94 77 PRO A C 1
ATOM 576 O O . PRO A 1 77 ? 8.887 2.297 -18.168 1.00 93.94 77 PRO A O 1
ATOM 579 N N . ARG A 1 78 ? 7.785 0.543 -19.063 1.00 95.38 78 ARG A N 1
ATOM 580 C CA . ARG A 1 78 ? 7.405 -0.125 -17.809 1.00 95.38 78 ARG A CA 1
ATOM 581 C C . ARG A 1 78 ? 7.903 -1.566 -17.756 1.00 95.38 78 ARG A C 1
ATOM 583 O O . ARG A 1 78 ? 8.009 -2.220 -18.793 1.00 95.38 78 ARG A O 1
ATOM 590 N N . VAL A 1 79 ? 8.184 -2.082 -16.559 1.00 97.69 79 VAL A N 1
ATOM 591 C CA . VAL A 1 79 ? 8.546 -3.497 -16.332 1.00 97.69 79 VAL A CA 1
ATOM 592 C C . VAL A 1 79 ? 7.783 -4.075 -15.141 1.00 97.69 79 VAL A C 1
ATOM 594 O O . VAL A 1 79 ? 7.763 -3.479 -14.070 1.00 97.69 79 VAL A O 1
ATOM 597 N N . ARG A 1 80 ? 7.196 -5.266 -15.295 1.00 97.44 80 ARG A N 1
ATOM 598 C CA . ARG A 1 80 ? 6.566 -6.010 -14.194 1.00 97.44 80 ARG A CA 1
ATOM 599 C C . ARG A 1 80 ? 7.463 -7.151 -13.715 1.00 97.44 80 ARG A C 1
ATOM 601 O O . ARG A 1 80 ? 8.069 -7.854 -14.531 1.00 97.44 80 ARG A O 1
ATOM 608 N N . ARG A 1 81 ? 7.551 -7.354 -12.399 1.00 97.69 81 ARG A N 1
ATOM 609 C CA . ARG A 1 81 ? 8.200 -8.515 -11.768 1.00 97.69 81 ARG A CA 1
ATOM 610 C C . ARG A 1 81 ? 7.325 -9.066 -10.655 1.00 97.69 81 ARG A C 1
ATOM 612 O O . ARG A 1 81 ? 6.840 -8.309 -9.821 1.00 97.69 81 ARG A O 1
ATOM 619 N N . HIS A 1 82 ? 7.146 -10.379 -10.648 1.00 97.12 82 HIS A N 1
ATOM 620 C CA . HIS A 1 82 ? 6.556 -11.100 -9.528 1.00 97.12 82 HIS A CA 1
ATOM 621 C C . HIS A 1 82 ? 7.705 -11.811 -8.820 1.00 97.12 82 HIS A C 1
ATOM 623 O O . HIS A 1 82 ? 8.506 -12.472 -9.479 1.00 97.12 82 HIS A O 1
ATOM 629 N N . VAL A 1 83 ? 7.833 -11.585 -7.518 1.00 98.31 83 VAL A N 1
ATOM 630 C CA . VAL A 1 83 ? 8.891 -12.156 -6.684 1.00 98.31 83 VAL A CA 1
ATOM 631 C C . VAL A 1 83 ? 8.186 -13.010 -5.649 1.00 98.31 83 VAL A C 1
ATOM 633 O O . VAL A 1 83 ? 7.594 -12.470 -4.720 1.00 98.31 83 VAL A O 1
ATOM 636 N N . GLU A 1 84 ? 8.188 -14.326 -5.825 1.00 96.88 84 GLU A N 1
ATOM 637 C CA . GLU A 1 84 ? 7.451 -15.234 -4.942 1.00 96.88 84 GLU A CA 1
ATOM 638 C C . GLU A 1 84 ? 8.273 -15.625 -3.716 1.00 96.88 84 GLU A C 1
ATOM 640 O O . GLU A 1 84 ? 7.712 -15.862 -2.645 1.00 96.88 84 GLU A O 1
ATOM 645 N N . ALA A 1 85 ? 9.601 -15.664 -3.856 1.00 96.62 85 ALA A N 1
ATOM 646 C CA . ALA A 1 85 ? 10.511 -16.131 -2.819 1.00 96.62 85 ALA A CA 1
ATOM 647 C C . ALA A 1 85 ? 11.665 -15.158 -2.545 1.00 96.62 85 ALA A C 1
ATOM 649 O O . ALA A 1 85 ? 12.110 -14.405 -3.410 1.00 96.62 85 ALA A O 1
ATOM 650 N N . LEU A 1 86 ? 12.223 -15.233 -1.332 1.00 97.19 86 LEU A N 1
ATOM 651 C CA . LEU A 1 86 ? 13.359 -14.401 -0.905 1.00 97.19 86 LEU A CA 1
ATOM 652 C C . LEU A 1 86 ? 14.580 -14.538 -1.827 1.00 97.19 86 LEU A C 1
ATOM 654 O O . LEU A 1 86 ? 15.260 -13.553 -2.096 1.00 97.19 86 LEU A O 1
ATOM 658 N N . ALA A 1 87 ? 14.839 -15.745 -2.336 1.00 97.75 87 ALA A N 1
ATOM 659 C CA . ALA A 1 87 ? 15.974 -16.022 -3.217 1.00 97.75 87 ALA A CA 1
ATOM 660 C C . ALA A 1 87 ? 15.864 -15.334 -4.593 1.00 97.75 87 ALA A C 1
ATOM 662 O O . ALA A 1 87 ? 16.870 -15.164 -5.276 1.00 97.75 87 ALA A O 1
ATOM 663 N N . GLU A 1 88 ? 14.661 -14.927 -5.003 1.00 98.25 88 GLU A N 1
ATOM 664 C CA . GLU A 1 88 ? 14.407 -14.312 -6.309 1.00 98.25 88 GLU A CA 1
ATOM 665 C C . GLU A 1 88 ? 14.605 -12.792 -6.295 1.00 98.25 88 GLU A C 1
ATOM 667 O O . GLU A 1 88 ? 14.714 -12.184 -7.358 1.00 98.25 88 GLU A O 1
ATOM 672 N N . VAL A 1 89 ? 14.665 -12.172 -5.110 1.00 98.44 89 VAL A N 1
ATOM 673 C CA . VAL A 1 89 ? 14.653 -10.711 -4.935 1.00 98.44 89 VAL A CA 1
ATOM 674 C C . VAL A 1 89 ? 15.765 -10.035 -5.735 1.00 98.44 89 VAL A C 1
ATOM 676 O O . VAL A 1 89 ? 15.489 -9.159 -6.555 1.00 98.44 89 VAL A O 1
ATOM 679 N N . ASP A 1 90 ? 17.017 -10.446 -5.529 1.00 98.12 90 ASP A N 1
ATOM 680 C CA . ASP A 1 90 ? 18.152 -9.806 -6.195 1.00 98.12 90 ASP A CA 1
ATOM 681 C C . ASP A 1 90 ? 18.127 -10.044 -7.706 1.00 98.12 90 ASP A C 1
ATOM 683 O O . ASP A 1 90 ? 18.264 -9.093 -8.476 1.00 98.12 90 ASP A O 1
ATOM 687 N N . GLY A 1 91 ? 17.846 -11.277 -8.142 1.00 97.88 91 GLY A N 1
ATOM 688 C CA . GLY A 1 91 ? 17.739 -11.610 -9.563 1.00 97.88 91 GLY A CA 1
ATOM 689 C C . GLY A 1 91 ? 16.636 -10.818 -10.270 1.00 97.88 91 GLY A C 1
ATOM 690 O O . GLY A 1 91 ? 16.852 -10.268 -11.352 1.00 97.88 91 GLY A O 1
ATOM 691 N N . ALA A 1 92 ? 15.464 -10.687 -9.646 1.00 97.88 92 ALA A N 1
ATOM 692 C CA . ALA A 1 92 ? 14.361 -9.910 -10.196 1.00 97.88 92 ALA A CA 1
ATOM 693 C C . ALA A 1 92 ? 14.735 -8.428 -10.344 1.00 97.88 92 ALA A C 1
ATOM 695 O O . ALA A 1 92 ? 14.516 -7.851 -11.416 1.00 97.88 92 ALA A O 1
ATOM 696 N N . LEU A 1 93 ? 15.336 -7.827 -9.311 1.00 98.19 93 LEU A N 1
ATOM 697 C CA . LEU A 1 93 ? 15.715 -6.414 -9.314 1.00 98.19 93 LEU A CA 1
ATOM 698 C C . LEU A 1 93 ? 16.875 -6.118 -10.271 1.00 98.19 93 LEU A C 1
ATOM 700 O O . LEU A 1 93 ? 16.800 -5.143 -11.019 1.00 98.19 93 LEU A O 1
ATOM 704 N N . ASP A 1 94 ? 17.904 -6.962 -10.328 1.00 97.38 94 ASP A N 1
ATOM 705 C CA . ASP A 1 94 ? 19.086 -6.749 -11.176 1.00 97.38 94 ASP A CA 1
ATOM 706 C C . ASP A 1 94 ? 18.752 -6.743 -12.674 1.00 97.38 94 ASP A C 1
ATOM 708 O O . ASP A 1 94 ? 19.423 -6.076 -13.469 1.00 97.38 94 ASP A O 1
ATOM 712 N N . THR A 1 95 ? 17.667 -7.415 -13.070 1.00 97.00 95 THR A N 1
ATOM 713 C CA . THR A 1 95 ? 17.191 -7.400 -14.461 1.00 97.00 95 THR A CA 1
ATOM 714 C C . THR A 1 95 ? 16.441 -6.121 -14.842 1.00 97.00 95 THR A C 1
ATOM 716 O O . THR A 1 95 ? 16.334 -5.832 -16.037 1.00 97.00 95 THR A O 1
ATOM 719 N N . LEU A 1 96 ? 15.942 -5.328 -13.881 1.00 97.38 96 LEU A N 1
ATOM 720 C CA . LEU A 1 96 ? 15.089 -4.165 -14.170 1.00 97.38 96 LEU A CA 1
ATOM 721 C C . LEU A 1 96 ? 15.768 -3.123 -15.078 1.00 97.38 96 LEU A C 1
ATOM 723 O O . LEU A 1 96 ? 15.167 -2.745 -16.084 1.00 97.38 96 LEU A O 1
ATOM 727 N N . PRO A 1 97 ? 17.021 -2.681 -14.832 1.00 96.88 97 PRO A N 1
ATOM 728 C CA . PRO A 1 97 ? 17.670 -1.684 -15.682 1.00 96.88 97 PRO A CA 1
ATOM 729 C C . PRO A 1 97 ? 17.888 -2.150 -17.120 1.00 96.88 97 PRO A C 1
ATOM 731 O O . PRO A 1 97 ? 17.940 -1.314 -18.024 1.00 96.88 97 PRO A O 1
ATOM 734 N N . ALA A 1 98 ? 18.100 -3.453 -17.329 1.00 96.00 98 ALA A N 1
ATOM 735 C CA . ALA A 1 98 ? 18.263 -4.040 -18.655 1.00 96.00 98 ALA A CA 1
ATOM 736 C C . ALA A 1 98 ? 16.912 -4.149 -19.367 1.00 96.00 98 ALA A C 1
ATOM 738 O O . ALA A 1 98 ? 16.797 -3.689 -20.499 1.00 96.00 98 ALA A O 1
ATOM 739 N N . ALA A 1 99 ? 15.887 -4.650 -18.673 1.00 97.06 99 ALA A N 1
ATOM 740 C CA . ALA A 1 99 ? 14.530 -4.750 -19.198 1.00 97.06 99 ALA A CA 1
ATOM 741 C C . ALA A 1 99 ? 13.966 -3.378 -19.603 1.00 97.06 99 ALA A C 1
ATOM 743 O O . ALA A 1 99 ? 13.453 -3.248 -20.704 1.00 97.06 99 ALA A O 1
ATOM 744 N N . LEU A 1 100 ? 14.181 -2.331 -18.795 1.00 96.69 100 LEU A N 1
ATOM 745 C CA . LEU A 1 100 ? 13.772 -0.950 -19.106 1.00 96.69 100 LEU A CA 1
ATOM 746 C C . LEU A 1 100 ? 14.481 -0.333 -20.326 1.00 96.69 100 LEU A C 1
ATOM 748 O O . LEU A 1 100 ? 14.112 0.739 -20.807 1.00 96.69 100 LEU A O 1
ATOM 752 N N . ARG A 1 101 ? 15.567 -0.952 -20.798 1.00 95.56 101 ARG A N 1
ATOM 753 C CA . ARG A 1 101 ? 16.295 -0.517 -21.998 1.00 95.56 101 ARG A CA 1
ATOM 754 C C . ARG A 1 101 ? 15.907 -1.331 -23.228 1.00 95.56 101 ARG A C 1
ATOM 756 O O . ARG A 1 101 ? 16.374 -0.982 -24.316 1.00 95.56 101 ARG A O 1
ATOM 763 N N . GLU A 1 102 ? 15.087 -2.371 -23.077 1.00 95.06 102 GLU A N 1
ATOM 764 C CA . GLU A 1 102 ? 14.708 -3.264 -24.165 1.00 95.06 102 GLU A CA 1
ATOM 765 C C . GLU A 1 102 ? 13.658 -2.600 -25.059 1.00 95.06 102 GLU A C 1
ATOM 767 O O . GLU A 1 102 ? 12.446 -2.677 -24.857 1.00 95.06 102 GLU A O 1
ATOM 772 N N . ARG A 1 103 ? 14.148 -1.865 -26.059 1.00 92.19 103 ARG A N 1
ATOM 773 C CA . ARG A 1 103 ? 13.308 -1.017 -26.910 1.00 92.19 103 ARG A CA 1
ATOM 774 C C . ARG A 1 103 ? 12.314 -1.810 -27.742 1.00 92.19 103 ARG A C 1
ATOM 776 O O . ARG A 1 103 ? 11.276 -1.244 -28.067 1.00 92.19 103 ARG A O 1
ATOM 783 N N . ALA A 1 104 ? 12.646 -3.039 -28.144 1.00 93.81 104 ALA A N 1
ATOM 784 C CA . ALA A 1 104 ? 11.717 -3.866 -28.907 1.00 93.81 104 ALA A CA 1
ATOM 785 C C . ALA A 1 104 ? 10.484 -4.171 -28.048 1.00 93.81 104 ALA A C 1
ATOM 787 O O . ALA A 1 104 ? 9.388 -3.749 -28.406 1.00 93.81 104 ALA A O 1
ATOM 788 N N . ALA A 1 105 ? 10.703 -4.705 -26.843 1.00 93.44 105 ALA A N 1
ATOM 789 C CA . ALA A 1 105 ? 9.637 -5.007 -25.891 1.00 93.44 105 ALA A CA 1
ATOM 790 C C . ALA A 1 105 ? 8.763 -3.785 -25.564 1.00 93.44 105 ALA A C 1
ATOM 792 O O . ALA A 1 105 ? 7.544 -3.889 -25.550 1.00 93.44 105 ALA A O 1
ATOM 793 N N . HIS A 1 106 ? 9.353 -2.601 -25.360 1.00 94.38 106 HIS A N 1
ATOM 794 C CA . HIS A 1 106 ? 8.565 -1.394 -25.066 1.00 94.38 106 HIS A CA 1
ATOM 795 C C . HIS A 1 106 ? 7.781 -0.845 -26.259 1.00 94.38 106 HIS A C 1
ATOM 797 O O . HIS A 1 106 ? 6.772 -0.170 -26.065 1.00 94.38 106 HIS A O 1
ATOM 803 N N . ARG A 1 107 ? 8.240 -1.086 -27.491 1.00 93.00 107 ARG A N 1
ATOM 804 C CA . ARG A 1 107 ? 7.462 -0.739 -28.686 1.00 93.00 107 ARG A CA 1
ATOM 805 C C . ARG A 1 107 ? 6.313 -1.711 -28.885 1.00 93.00 107 ARG A C 1
ATOM 807 O O . ARG A 1 107 ? 5.267 -1.284 -29.355 1.00 93.00 107 ARG A O 1
ATOM 814 N N . ASP A 1 108 ? 6.522 -2.984 -28.579 1.00 92.62 108 ASP A N 1
ATOM 815 C CA . ASP A 1 108 ? 5.486 -4.006 -28.694 1.00 92.62 108 ASP A CA 1
ATOM 816 C C . ASP A 1 108 ? 4.408 -3.770 -27.629 1.00 92.62 108 ASP A C 1
ATOM 818 O O . ASP A 1 108 ? 3.260 -3.567 -28.013 1.00 92.62 108 ASP A O 1
ATOM 822 N N . ASP A 1 109 ? 4.795 -3.563 -26.359 1.00 91.31 109 ASP A N 1
ATOM 823 C CA . ASP A 1 109 ? 3.894 -3.087 -25.289 1.00 91.31 109 ASP A CA 1
ATOM 824 C C . ASP A 1 109 ? 3.112 -1.861 -25.769 1.00 91.31 109 ASP A C 1
ATOM 826 O O . ASP A 1 109 ? 1.895 -1.911 -25.844 1.00 91.31 109 ASP A O 1
ATOM 830 N N . ALA A 1 110 ? 3.781 -0.792 -26.220 1.00 90.81 110 ALA A N 1
ATOM 831 C CA . ALA A 1 110 ? 3.100 0.429 -26.658 1.00 90.81 110 ALA A CA 1
ATOM 832 C C . ALA A 1 110 ? 2.128 0.260 -27.845 1.00 90.81 110 ALA A C 1
ATOM 834 O O . ALA A 1 110 ? 1.269 1.122 -28.009 1.00 90.81 110 ALA A O 1
ATOM 835 N N . ARG A 1 111 ? 2.273 -0.780 -28.679 1.00 89.56 111 ARG A N 1
ATOM 836 C CA . ARG A 1 111 ? 1.327 -1.089 -29.768 1.00 89.56 111 ARG A CA 1
ATOM 837 C C . ARG A 1 111 ? 0.151 -1.934 -29.292 1.00 89.56 111 ARG A C 1
ATOM 839 O O . ARG A 1 111 ? -0.935 -1.792 -29.839 1.00 89.56 111 ARG A O 1
ATOM 846 N N . GLU A 1 112 ? 0.387 -2.816 -28.326 1.00 85.75 112 GLU A N 1
ATOM 847 C CA . GLU A 1 112 ? -0.646 -3.647 -27.701 1.00 85.75 112 GLU A CA 1
ATOM 848 C C . GLU A 1 112 ? -1.506 -2.842 -26.721 1.00 85.75 112 GLU A C 1
ATOM 850 O O . GLU A 1 112 ? -2.687 -3.142 -26.555 1.00 85.75 112 GLU A O 1
ATOM 855 N N . ARG A 1 113 ? -0.942 -1.788 -26.113 1.00 80.94 113 ARG A N 1
ATOM 856 C CA . ARG A 1 113 ? -1.691 -0.863 -25.261 1.00 80.94 113 ARG A CA 1
ATOM 857 C C . ARG A 1 113 ? -2.804 -0.186 -26.057 1.00 80.94 113 ARG A C 1
ATOM 859 O O . ARG A 1 113 ? -2.541 0.626 -26.946 1.00 80.94 113 ARG A O 1
ATOM 866 N N . GLY A 1 114 ? -4.050 -0.473 -25.686 1.00 70.00 114 GLY A N 1
ATOM 867 C CA . GLY A 1 114 ? -5.191 0.340 -26.093 1.00 70.00 114 GLY A CA 1
ATOM 868 C C . GLY A 1 114 ? -5.055 1.770 -25.560 1.00 70.00 114 GLY A C 1
ATOM 869 O O . GLY A 1 114 ? -4.378 2.008 -24.561 1.00 70.00 114 GLY A O 1
ATOM 870 N N . GLY A 1 115 ? -5.709 2.735 -26.213 1.00 69.94 115 GLY A N 1
ATOM 871 C CA . GLY A 1 115 ? -5.743 4.124 -25.730 1.00 69.94 115 GLY A CA 1
ATOM 872 C C . GLY A 1 115 ? -6.391 4.272 -24.346 1.00 69.94 115 GLY A C 1
ATOM 873 O O . GLY A 1 115 ? -6.121 5.252 -23.657 1.00 69.94 115 GLY A O 1
ATOM 874 N N . ASP A 1 116 ? -7.191 3.281 -23.941 1.00 71.25 116 ASP A N 1
ATOM 875 C CA . ASP A 1 116 ? -7.889 3.213 -22.664 1.00 71.25 116 ASP A CA 1
ATOM 876 C C . ASP A 1 116 ? -7.791 1.798 -22.055 1.00 71.25 116 ASP A C 1
ATOM 878 O O . ASP A 1 116 ? -8.646 0.937 -22.255 1.00 71.25 116 ASP A O 1
ATOM 882 N N . GLU A 1 117 ? -6.689 1.526 -21.350 1.00 77.25 117 GLU A N 1
ATOM 883 C CA . GLU A 1 117 ? -6.462 0.237 -20.675 1.00 77.25 117 GLU A CA 1
ATOM 884 C C . GLU A 1 117 ? -7.254 0.089 -19.363 1.00 77.25 117 GLU A C 1
ATOM 886 O O . GLU A 1 117 ? -7.291 -1.008 -18.797 1.00 77.25 117 GLU A O 1
ATOM 891 N N . VAL A 1 118 ? -7.825 1.184 -18.845 1.00 75.19 118 VAL A N 1
ATOM 892 C CA . VAL A 1 118 ? -8.497 1.218 -17.539 1.00 75.19 118 VAL A CA 1
ATOM 893 C C . VAL A 1 118 ? -9.983 0.913 -17.688 1.00 75.19 118 VAL A C 1
ATOM 895 O O . VAL A 1 118 ? -10.514 0.179 -16.859 1.00 75.19 118 VAL A O 1
ATOM 898 N N . SER A 1 119 ? -10.635 1.382 -18.756 1.00 75.12 119 SER A N 1
ATOM 899 C CA . SER A 1 119 ? -12.083 1.200 -18.926 1.00 75.12 119 SER A CA 1
ATOM 900 C C . SER A 1 119 ? -12.538 -0.252 -18.995 1.00 75.12 119 SER A C 1
ATOM 902 O O . SER A 1 119 ? -13.645 -0.542 -18.571 1.00 75.12 119 SER A O 1
ATOM 904 N N . ARG A 1 120 ? -11.677 -1.199 -19.395 1.00 80.25 120 ARG A N 1
ATOM 905 C CA . ARG A 1 120 ? -12.008 -2.639 -19.335 1.00 80.25 120 ARG A CA 1
ATOM 906 C C . ARG A 1 120 ? -12.252 -3.175 -17.916 1.00 80.25 120 ARG A C 1
ATOM 908 O O . ARG A 1 120 ? -12.701 -4.305 -17.770 1.00 80.25 120 ARG A O 1
ATOM 915 N N . PHE A 1 121 ? -11.844 -2.424 -16.894 1.00 78.06 121 PHE A N 1
ATOM 916 C CA . PHE A 1 121 ? -12.041 -2.752 -15.481 1.00 78.06 121 PHE A CA 1
ATOM 917 C C . PHE A 1 121 ? -13.166 -1.937 -14.839 1.00 78.06 121 PHE A C 1
ATOM 919 O O . PHE A 1 121 ? -13.480 -2.154 -13.669 1.00 78.06 121 PHE A O 1
ATOM 926 N N . LEU A 1 122 ? -13.728 -0.974 -15.569 1.00 72.31 122 LEU A N 1
ATOM 927 C CA . LEU A 1 122 ? -14.920 -0.262 -15.143 1.00 72.31 122 LEU A CA 1
ATOM 928 C C . LEU A 1 122 ? -16.146 -1.101 -15.537 1.00 72.31 122 LEU A C 1
ATOM 930 O O . LEU A 1 122 ? -16.082 -1.831 -16.527 1.00 72.31 122 LEU A O 1
ATOM 934 N N . PRO A 1 123 ? -17.240 -1.056 -14.759 1.00 65.81 123 PRO A N 1
ATOM 935 C CA . PRO A 1 123 ? -18.501 -1.659 -15.175 1.00 65.81 123 PRO A CA 1
ATOM 936 C C . PRO A 1 123 ? -18.930 -1.110 -16.545 1.00 65.81 123 PRO A C 1
ATOM 938 O O . PRO A 1 123 ? -18.788 0.086 -16.794 1.00 65.81 123 PRO A O 1
ATOM 941 N N . ASP A 1 124 ? -19.457 -1.969 -17.421 1.00 58.94 124 ASP A N 1
ATOM 942 C CA . ASP A 1 124 ? -20.140 -1.512 -18.634 1.00 58.94 124 ASP A CA 1
ATOM 943 C C . ASP A 1 124 ? -21.447 -0.817 -18.212 1.00 58.94 124 ASP A C 1
ATOM 945 O O . ASP A 1 124 ? -22.375 -1.470 -17.734 1.00 58.94 124 ASP A O 1
ATOM 949 N N . ASP A 1 125 ? -21.536 0.503 -18.395 1.00 51.78 125 ASP A N 1
ATOM 950 C CA . ASP A 1 125 ? -22.738 1.309 -18.115 1.00 51.78 125 ASP A CA 1
ATOM 951 C C . ASP A 1 125 ? -23.827 1.112 -19.196 1.00 51.78 125 ASP A C 1
ATOM 953 O O . ASP A 1 125 ? -24.338 2.062 -19.796 1.00 51.78 125 ASP A O 1
ATOM 957 N N . ALA A 1 126 ? -24.173 -0.138 -19.499 1.00 48.75 126 ALA A N 1
ATOM 958 C CA . ALA A 1 126 ? -25.185 -0.486 -20.486 1.00 48.75 126 ALA A CA 1
ATOM 959 C C . ALA A 1 126 ? -26.133 -1.554 -19.936 1.00 48.75 126 ALA A C 1
ATOM 961 O O . ALA A 1 126 ? -25.962 -2.729 -20.228 1.00 48.75 126 ALA A O 1
ATOM 962 N N . GLU A 1 127 ? -27.111 -1.115 -19.138 1.00 47.12 127 GLU A N 1
ATOM 963 C CA . GLU A 1 127 ? -28.503 -1.605 -19.070 1.00 47.12 127 GLU A CA 1
ATOM 964 C C . GLU A 1 127 ? -29.119 -1.197 -17.724 1.00 47.12 127 GLU A C 1
ATOM 966 O O . GLU A 1 127 ? -29.047 -1.935 -16.755 1.00 47.12 127 GLU A O 1
ATOM 971 N N . ASP A 1 128 ? -29.700 0.006 -17.649 1.00 44.09 128 ASP A N 1
ATOM 972 C CA . ASP A 1 128 ? -31.025 0.202 -17.045 1.00 44.09 128 ASP A CA 1
ATOM 973 C C . ASP A 1 128 ? -31.505 1.646 -17.252 1.00 44.09 128 ASP A C 1
ATOM 975 O O . ASP A 1 128 ? -30.800 2.628 -17.022 1.00 44.09 128 ASP A O 1
ATOM 979 N N . GLY A 1 129 ? -32.726 1.774 -17.771 1.00 43.84 129 GLY A N 1
ATOM 980 C CA . GLY A 1 129 ? -33.318 3.003 -18.303 1.00 43.84 129 GLY A CA 1
ATOM 981 C C . GLY A 1 129 ? -33.750 4.035 -17.259 1.00 43.84 129 GLY A C 1
ATOM 982 O O . GLY A 1 129 ? -34.893 4.494 -17.299 1.00 43.84 129 GLY A O 1
ATOM 983 N N . HIS A 1 130 ? -32.856 4.448 -16.362 1.00 45.88 130 HIS A N 1
ATOM 984 C CA . HIS A 1 130 ? -33.085 5.582 -15.471 1.00 45.88 130 HIS A CA 1
ATOM 985 C C . HIS A 1 130 ? -32.318 6.820 -15.950 1.00 45.88 130 HIS A C 1
ATOM 987 O O . HIS A 1 130 ? -31.111 6.805 -16.168 1.00 45.88 130 HIS A O 1
ATOM 993 N N . MET A 1 131 ? -33.078 7.897 -16.168 1.00 47.59 131 MET A N 1
ATOM 994 C CA . MET A 1 131 ? -32.676 9.164 -16.786 1.00 47.59 131 MET A CA 1
ATOM 995 C C . MET A 1 131 ? -31.635 9.922 -15.944 1.00 47.59 131 MET A C 1
ATOM 997 O O . MET A 1 131 ? -31.961 10.909 -15.288 1.00 47.59 131 MET A O 1
ATOM 1001 N N . SER A 1 132 ? -30.380 9.484 -15.997 1.00 50.81 132 SER A N 1
ATOM 1002 C CA . SER A 1 132 ? -29.227 10.172 -15.410 1.00 50.81 132 SER A CA 1
ATOM 1003 C C . SER A 1 132 ? -28.381 10.787 -16.534 1.00 50.81 132 SER A C 1
ATOM 1005 O O . SER A 1 132 ? -28.119 10.103 -17.530 1.00 50.81 132 SER A O 1
ATOM 1007 N N . PRO A 1 133 ? -27.935 12.057 -16.445 1.00 44.03 133 PRO A N 1
ATOM 1008 C CA . PRO A 1 133 ? -27.001 12.621 -17.418 1.00 44.03 133 PRO A CA 1
ATOM 1009 C C . PRO A 1 133 ? -25.714 11.783 -17.478 1.00 44.03 133 PRO A C 1
ATOM 1011 O O . PRO A 1 133 ? -24.937 11.770 -16.531 1.00 44.03 133 PRO A O 1
ATOM 1014 N N . GLY A 1 134 ? -25.492 11.079 -18.591 1.00 54.97 134 GLY A N 1
ATOM 1015 C CA . GLY A 1 134 ? -24.300 10.248 -18.798 1.00 54.97 134 GLY A CA 1
ATOM 1016 C C . GLY A 1 134 ? -24.399 8.794 -18.325 1.00 54.97 134 GLY A C 1
ATOM 1017 O O . GLY A 1 134 ? -23.371 8.135 -18.302 1.00 54.97 134 GLY A O 1
ATOM 1018 N N . GLY A 1 135 ? -25.586 8.285 -17.963 1.00 53.97 135 GLY A N 1
ATOM 1019 C CA . GLY A 1 135 ? -25.780 6.863 -17.622 1.00 53.97 135 GLY A CA 1
ATOM 1020 C C . GLY A 1 135 ? -25.267 6.440 -16.240 1.00 53.97 135 GLY A C 1
ATOM 1021 O O . GLY A 1 135 ? -25.567 5.338 -15.799 1.00 53.97 135 GLY A O 1
ATOM 1022 N N . VAL A 1 136 ? -24.574 7.329 -15.524 1.00 55.31 136 VAL A N 1
ATOM 1023 C CA . VAL A 1 136 ? -24.104 7.079 -14.159 1.00 55.31 136 VAL A CA 1
ATOM 1024 C C . VAL A 1 136 ? -25.244 7.370 -13.175 1.00 55.31 136 VAL A C 1
ATOM 1026 O O . VAL A 1 136 ? -25.733 8.505 -13.164 1.00 55.31 136 VAL A O 1
ATOM 1029 N N . PRO A 1 137 ? -25.693 6.395 -12.363 1.00 58.62 137 PRO A N 1
ATOM 1030 C CA . PRO A 1 137 ? -26.716 6.638 -11.352 1.00 58.62 137 PRO A CA 1
ATOM 1031 C C . PRO A 1 137 ? -26.246 7.713 -10.365 1.00 58.62 137 PRO A C 1
ATOM 1033 O O . PRO A 1 137 ? -25.081 7.741 -9.960 1.00 58.62 137 PRO A O 1
ATOM 1036 N N . LEU A 1 138 ? -27.155 8.619 -9.993 1.00 64.69 138 LEU A N 1
ATOM 1037 C CA . LEU A 1 138 ? -26.889 9.601 -8.942 1.00 64.69 138 LEU A CA 1
ATOM 1038 C C . LEU A 1 138 ? -26.621 8.873 -7.619 1.00 64.69 138 LEU A C 1
ATOM 1040 O O . LEU A 1 138 ? -27.227 7.835 -7.351 1.00 64.69 138 LEU A O 1
ATOM 1044 N N . ALA A 1 139 ? -25.716 9.420 -6.807 1.00 68.19 139 ALA A N 1
ATOM 1045 C CA . ALA A 1 139 ? -25.471 8.899 -5.469 1.00 68.19 139 ALA A CA 1
ATOM 1046 C C . ALA A 1 139 ? -26.765 8.956 -4.644 1.00 68.19 139 ALA A C 1
ATOM 1048 O O . ALA A 1 139 ? -27.503 9.940 -4.701 1.00 68.19 139 ALA A O 1
ATOM 1049 N N . GLU A 1 140 ? -27.049 7.886 -3.904 1.00 74.56 140 GLU A N 1
ATOM 1050 C CA . GLU A 1 140 ? -28.163 7.867 -2.958 1.00 74.56 140 GLU A CA 1
ATOM 1051 C C . GLU A 1 140 ? -27.809 8.717 -1.731 1.00 74.56 140 GLU A C 1
ATOM 1053 O O . GLU A 1 140 ? -26.649 8.759 -1.317 1.00 74.56 140 GLU A O 1
ATOM 1058 N N . GLY A 1 141 ? -28.801 9.397 -1.155 1.00 76.44 141 GLY A N 1
ATOM 1059 C CA . GLY A 1 141 ? -28.642 10.177 0.070 1.00 76.44 141 GLY A CA 1
ATOM 1060 C C . GLY A 1 141 ? -28.839 9.325 1.325 1.00 76.44 141 GLY A C 1
ATOM 1061 O O . GLY A 1 141 ? -29.683 8.427 1.356 1.00 76.44 141 GLY A O 1
ATOM 1062 N N . ALA A 1 142 ? -28.078 9.615 2.378 1.00 76.88 142 ALA A N 1
ATOM 1063 C CA . ALA A 1 142 ? -28.303 9.078 3.718 1.00 76.88 142 ALA A CA 1
ATOM 1064 C C . ALA A 1 142 ? -28.104 10.160 4.786 1.00 76.88 142 ALA A C 1
ATOM 1066 O O . ALA A 1 142 ? -27.364 11.120 4.586 1.00 76.88 142 ALA A O 1
ATOM 1067 N N . GLU A 1 143 ? -28.771 10.004 5.929 1.00 76.88 143 GLU A N 1
ATOM 1068 C CA . GLU A 1 143 ? -28.626 10.909 7.073 1.00 76.88 143 GLU A CA 1
ATOM 1069 C C . GLU A 1 143 ? -27.209 10.796 7.673 1.00 76.88 143 GLU A C 1
ATOM 1071 O O . GLU A 1 143 ? -26.740 9.698 7.988 1.00 76.88 143 GLU A O 1
ATOM 1076 N N . ASP A 1 144 ? -26.517 11.928 7.814 1.00 78.62 144 ASP A N 1
ATOM 1077 C CA . ASP A 1 144 ? -25.184 12.038 8.410 1.00 78.62 144 ASP A CA 1
ATOM 1078 C C . ASP A 1 144 ? -25.246 12.357 9.921 1.00 78.62 144 ASP A C 1
ATOM 1080 O O . ASP A 1 144 ? -26.310 12.563 10.507 1.00 78.62 144 ASP A O 1
ATOM 1084 N N . ARG A 1 145 ? -24.085 12.399 10.593 1.00 71.25 145 ARG A N 1
ATOM 1085 C CA . ARG A 1 145 ? -23.924 12.656 12.041 1.00 71.25 145 ARG A CA 1
ATOM 1086 C C . ARG A 1 145 ? -24.620 13.917 12.566 1.00 71.25 145 ARG A C 1
ATOM 1088 O O . ARG A 1 145 ? -24.853 14.014 13.771 1.00 71.25 145 ARG A O 1
ATOM 1095 N N . ASP A 1 146 ? -24.871 14.898 11.708 1.00 74.12 146 ASP A N 1
ATOM 1096 C CA . ASP A 1 146 ? -25.524 16.165 12.039 1.00 74.12 146 ASP A CA 1
ATOM 1097 C C . ASP A 1 146 ? -27.019 16.194 11.670 1.00 74.12 146 ASP A C 1
ATOM 1099 O O . ASP A 1 146 ? -27.684 17.208 11.895 1.00 74.12 146 ASP A O 1
ATOM 1103 N N . GLY A 1 147 ? -27.557 15.078 11.167 1.00 75.25 147 GLY A N 1
ATOM 1104 C CA . GLY A 1 147 ? -28.936 14.956 10.704 1.00 75.25 147 GLY A CA 1
ATOM 1105 C C . GLY A 1 147 ? -29.169 15.534 9.306 1.00 75.25 147 GLY A C 1
ATOM 1106 O O . GLY A 1 147 ? -30.321 15.649 8.886 1.00 75.25 147 GLY A O 1
ATOM 1107 N N . LEU A 1 148 ? -28.114 15.940 8.588 1.00 80.81 148 LEU A N 1
ATOM 1108 C CA . LEU A 1 148 ? -28.217 16.366 7.196 1.00 80.81 1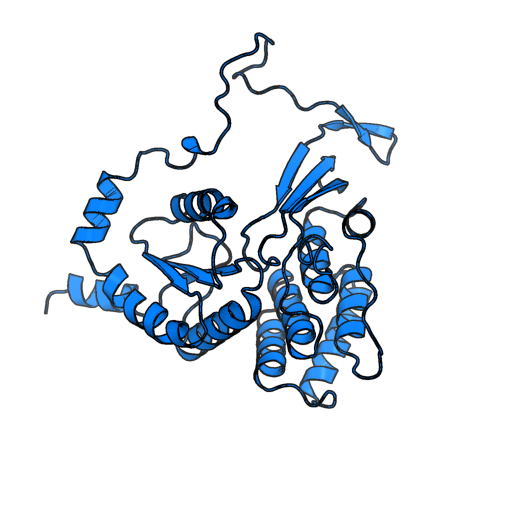48 LEU A CA 1
ATOM 1109 C C . LEU A 1 148 ? -28.077 15.171 6.257 1.00 80.81 148 LEU A C 1
ATOM 1111 O O . LEU A 1 148 ? -27.273 14.272 6.480 1.00 80.81 148 LEU A O 1
ATOM 1115 N N . GLU A 1 149 ? -28.856 15.173 5.182 1.00 83.06 149 GLU A N 1
ATOM 1116 C CA . GLU A 1 149 ? -28.724 14.184 4.118 1.00 83.06 149 GLU A CA 1
ATOM 1117 C C . GLU A 1 149 ? -27.458 14.471 3.297 1.00 83.06 149 GLU A C 1
ATOM 1119 O O . GLU A 1 149 ? -27.263 15.588 2.809 1.00 83.06 149 GLU A O 1
ATOM 1124 N N . MET A 1 150 ? -26.593 13.468 3.160 1.00 82.06 150 MET A N 1
ATOM 1125 C CA . MET A 1 150 ? -25.373 13.524 2.362 1.00 82.06 150 MET A CA 1
ATOM 1126 C C . MET A 1 150 ? -25.346 12.413 1.319 1.00 82.06 150 MET A C 1
ATOM 1128 O O . MET A 1 150 ? -25.802 11.298 1.571 1.00 82.06 150 MET A O 1
ATOM 1132 N N . ASP A 1 151 ? -24.740 12.716 0.171 1.00 84.31 151 ASP 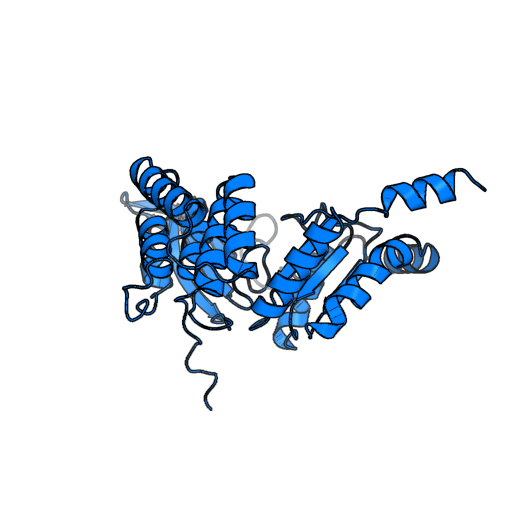A N 1
ATOM 1133 C CA . ASP A 1 151 ? -24.462 11.731 -0.871 1.00 84.31 151 ASP A CA 1
ATOM 1134 C C . ASP A 1 151 ? -23.558 10.621 -0.320 1.00 84.31 151 ASP A C 1
ATOM 1136 O O . ASP A 1 151 ? -22.463 10.875 0.202 1.00 84.31 151 ASP A O 1
ATOM 1140 N N . VAL A 1 152 ? -24.003 9.377 -0.476 1.00 85.75 152 VAL A N 1
ATOM 1141 C CA . VAL A 1 152 ? -23.247 8.189 -0.094 1.00 85.75 152 VAL A CA 1
ATOM 1142 C C . VAL A 1 152 ? -22.347 7.769 -1.247 1.00 85.75 152 VAL A C 1
ATOM 1144 O O . VAL A 1 152 ? -22.809 7.396 -2.326 1.00 85.75 152 VAL A O 1
ATOM 1147 N N . LEU A 1 153 ? -21.038 7.754 -1.001 1.00 89.50 153 LEU A N 1
ATOM 1148 C CA . LEU A 1 153 ? -20.061 7.211 -1.937 1.00 89.50 153 LEU A CA 1
ATOM 1149 C C . LEU A 1 153 ? -19.588 5.830 -1.480 1.00 89.50 153 LEU A C 1
ATOM 1151 O O . LEU A 1 153 ? -18.981 5.684 -0.417 1.00 89.50 153 LEU A O 1
ATOM 1155 N N . VAL A 1 154 ? -19.788 4.819 -2.326 1.00 90.19 154 VAL A N 1
ATOM 1156 C CA . VAL A 1 154 ? -19.181 3.498 -2.131 1.00 90.19 154 VAL A CA 1
ATOM 1157 C C . VAL A 1 154 ? -17.768 3.505 -2.707 1.00 90.19 154 VAL A C 1
ATOM 1159 O O . VAL A 1 154 ? -17.581 3.612 -3.918 1.00 90.19 154 VAL A O 1
ATOM 1162 N N . HIS A 1 155 ? -16.760 3.363 -1.848 1.00 89.88 155 HIS A N 1
ATOM 1163 C CA . HIS A 1 155 ? -15.354 3.421 -2.240 1.00 89.88 155 HIS A CA 1
ATOM 1164 C C . HIS A 1 155 ? -14.603 2.125 -1.883 1.00 89.88 155 HIS A C 1
ATOM 1166 O O . HIS A 1 155 ? -14.478 1.797 -0.697 1.00 89.88 155 HIS A O 1
ATOM 1172 N N . PRO A 1 156 ? -14.092 1.365 -2.872 1.00 91.88 156 PRO A N 1
ATOM 1173 C CA . PRO A 1 156 ? -13.252 0.202 -2.612 1.00 91.88 156 PRO A CA 1
ATOM 1174 C C . PRO A 1 156 ? -11.810 0.612 -2.264 1.00 91.88 156 PRO A C 1
ATOM 1176 O O . PRO A 1 156 ? -11.223 1.477 -2.911 1.00 91.88 156 PRO A O 1
ATOM 1179 N N . LEU A 1 157 ? -11.206 -0.049 -1.274 1.00 93.56 157 LEU A N 1
ATOM 1180 C CA . LEU A 1 157 ? -9.784 0.065 -0.933 1.00 93.56 157 LEU A CA 1
ATOM 1181 C C . LEU A 1 157 ? -9.131 -1.320 -0.890 1.00 93.56 157 LEU A C 1
ATOM 1183 O O . LEU A 1 157 ? -9.561 -2.189 -0.135 1.00 93.56 157 LEU A O 1
ATOM 1187 N N . GLY A 1 158 ? -8.045 -1.502 -1.642 1.00 93.25 158 GLY A N 1
ATOM 1188 C CA . GLY A 1 158 ? -7.388 -2.800 -1.829 1.00 93.25 158 GLY A CA 1
ATOM 1189 C C . GLY A 1 158 ? -7.791 -3.442 -3.162 1.00 93.25 158 GLY A C 1
ATOM 1190 O O . GLY A 1 158 ? -8.335 -2.746 -4.017 1.00 93.25 158 GLY A O 1
ATOM 1191 N N . PRO A 1 159 ? -7.497 -4.735 -3.387 1.00 93.44 159 PRO A N 1
ATOM 1192 C CA . PRO A 1 159 ? -6.742 -5.660 -2.527 1.00 93.44 159 PRO A CA 1
ATOM 1193 C C . PRO A 1 159 ? -5.213 -5.490 -2.592 1.00 93.44 159 PRO A C 1
ATOM 1195 O O . PRO A 1 159 ? -4.485 -6.029 -1.755 1.00 93.44 159 PRO A O 1
ATOM 1198 N N . LEU A 1 160 ? -4.716 -4.746 -3.585 1.00 94.00 160 LEU A N 1
ATOM 1199 C CA . LEU A 1 160 ? -3.296 -4.479 -3.809 1.00 94.00 160 LEU A CA 1
ATOM 1200 C C . LEU A 1 160 ? -3.064 -2.966 -3.796 1.00 94.00 160 LEU A C 1
ATOM 1202 O O . LEU A 1 160 ? -3.394 -2.268 -4.749 1.00 94.00 160 LEU A O 1
ATOM 1206 N N . LEU A 1 161 ? -2.494 -2.449 -2.710 1.00 93.94 161 LEU A N 1
ATOM 1207 C CA . LEU A 1 161 ? -2.151 -1.033 -2.573 1.00 93.94 161 LEU A CA 1
ATOM 1208 C C . LEU A 1 161 ? -0.748 -0.874 -1.978 1.00 93.94 161 LEU A C 1
ATOM 1210 O O . LEU A 1 161 ? -0.246 -1.726 -1.241 1.00 93.94 161 LEU A O 1
ATOM 1214 N N . ASP A 1 162 ? -0.104 0.254 -2.271 1.00 93.88 162 ASP A N 1
ATOM 1215 C CA . ASP A 1 162 ? 1.147 0.627 -1.612 1.00 93.88 162 ASP A CA 1
ATOM 1216 C C . ASP A 1 162 ? 0.927 0.746 -0.096 1.00 93.88 162 ASP A C 1
ATOM 1218 O O . ASP A 1 162 ? -0.016 1.402 0.351 1.00 93.88 162 ASP A O 1
ATOM 1222 N N . ARG A 1 163 ? 1.819 0.156 0.709 1.00 93.69 163 ARG A N 1
ATOM 1223 C CA . ARG A 1 163 ? 1.782 0.263 2.186 1.00 93.69 163 ARG A CA 1
ATOM 1224 C C . ARG A 1 163 ? 0.460 -0.227 2.783 1.00 93.69 163 ARG A C 1
ATOM 1226 O O . ARG A 1 163 ? -0.042 0.341 3.749 1.00 93.69 163 ARG A O 1
ATOM 1233 N N . TRP A 1 164 ? -0.078 -1.280 2.185 1.00 94.06 164 TRP A N 1
ATOM 1234 C CA . TRP A 1 164 ? -1.331 -1.910 2.559 1.00 94.06 164 TRP A CA 1
ATOM 1235 C C . TRP A 1 164 ? -1.104 -3.403 2.821 1.00 94.06 164 TRP A C 1
ATOM 1237 O O . TRP A 1 164 ? -0.277 -4.000 2.124 1.00 94.06 164 TRP A O 1
ATOM 1247 N N . PRO A 1 165 ? -1.787 -4.011 3.806 1.00 92.75 165 PRO A N 1
ATOM 1248 C CA . PRO A 1 165 ? -1.707 -5.450 4.039 1.00 92.75 165 PRO A CA 1
ATOM 1249 C C . PRO A 1 165 ? -2.122 -6.241 2.792 1.00 92.75 165 PRO A C 1
ATOM 1251 O O . PRO A 1 165 ? -3.178 -5.979 2.215 1.00 92.75 165 PRO A O 1
ATOM 1254 N N . GLY A 1 166 ? -1.304 -7.211 2.379 1.00 90.56 166 GLY A N 1
ATOM 1255 C CA . GLY A 1 166 ? -1.553 -7.967 1.153 1.00 90.56 166 GLY A CA 1
ATOM 1256 C C . GLY A 1 166 ? -2.890 -8.706 1.186 1.00 90.56 166 GLY A C 1
ATOM 1257 O O . GLY A 1 166 ? -3.142 -9.512 2.085 1.00 90.56 166 GLY A O 1
ATOM 1258 N N . GLY A 1 167 ? -3.746 -8.430 0.199 1.00 90.44 167 GLY A N 1
ATOM 1259 C CA . GLY A 1 167 ? -5.059 -9.059 0.060 1.00 90.44 167 GLY A CA 1
ATOM 1260 C C . GLY A 1 167 ? -6.181 -8.444 0.883 1.00 90.44 167 GLY A C 1
ATOM 1261 O O . GLY A 1 167 ? -7.314 -8.876 0.715 1.00 90.44 167 GLY A O 1
ATOM 1262 N N . LEU A 1 168 ? -5.923 -7.461 1.750 1.00 94.06 168 LEU A N 1
ATOM 1263 C CA . LEU A 1 168 ? -7.016 -6.785 2.447 1.00 94.06 168 LEU A CA 1
ATOM 1264 C C . LEU A 1 168 ? -7.846 -5.995 1.432 1.00 94.06 168 LEU A C 1
ATOM 1266 O O . LEU A 1 168 ? -7.310 -5.126 0.754 1.00 94.06 168 LEU A O 1
ATOM 1270 N N . GLU A 1 169 ? -9.145 -6.249 1.369 1.00 94.88 169 GLU A N 1
ATOM 1271 C CA . GLU A 1 169 ? -10.075 -5.499 0.530 1.00 94.88 169 GLU A CA 1
ATOM 1272 C C . GLU A 1 169 ? -11.243 -5.004 1.372 1.00 94.88 169 GLU A C 1
ATOM 1274 O O . GLU A 1 169 ? -11.919 -5.786 2.047 1.00 94.88 169 GLU A O 1
ATOM 1279 N N . LEU A 1 170 ? -11.460 -3.694 1.342 1.00 95.38 170 LEU A N 1
ATOM 1280 C CA . LEU A 1 170 ? -12.537 -3.012 2.040 1.00 95.38 170 LEU A CA 1
ATOM 1281 C C . LEU A 1 170 ? -13.471 -2.370 1.027 1.00 95.38 170 LEU A C 1
ATOM 1283 O O . LEU A 1 170 ? -13.017 -1.759 0.063 1.00 95.38 170 LEU A O 1
ATOM 1287 N N . ARG A 1 171 ? -14.769 -2.432 1.300 1.00 95.62 171 ARG A N 1
ATOM 1288 C CA . ARG A 1 171 ? -15.776 -1.581 0.674 1.00 95.62 171 ARG A CA 1
ATOM 1289 C C . ARG A 1 171 ? -16.273 -0.610 1.737 1.00 95.62 171 ARG A C 1
ATOM 1291 O O . ARG A 1 171 ? -16.866 -1.039 2.725 1.00 95.62 171 ARG A O 1
ATOM 1298 N N . LEU A 1 172 ? -15.973 0.670 1.553 1.00 95.06 172 LEU A N 1
ATOM 1299 C CA . LEU A 1 172 ? -16.380 1.739 2.458 1.00 95.06 172 LEU A CA 1
ATOM 1300 C C . LEU A 1 172 ? -17.644 2.407 1.923 1.00 95.06 172 LEU A C 1
ATOM 1302 O O . LEU A 1 172 ? -17.716 2.670 0.725 1.00 95.06 172 LEU A O 1
ATOM 1306 N N . ALA A 1 173 ? -18.595 2.712 2.799 1.00 94.25 173 ALA A N 1
ATOM 1307 C CA . ALA A 1 173 ? -19.607 3.730 2.544 1.00 94.25 173 ALA A CA 1
ATOM 1308 C C . ALA A 1 173 ? -19.128 5.030 3.196 1.00 94.25 173 ALA A C 1
ATOM 1310 O O . ALA A 1 173 ? -18.798 5.037 4.384 1.00 94.25 173 ALA A O 1
ATOM 1311 N N . ILE A 1 174 ? -19.028 6.099 2.412 1.00 92.88 174 ILE A N 1
ATOM 1312 C CA . ILE A 1 174 ? -18.436 7.368 2.834 1.00 92.88 174 ILE A CA 1
ATOM 1313 C C . ILE A 1 174 ? -19.466 8.480 2.663 1.00 92.88 174 ILE A C 1
ATOM 1315 O O . ILE A 1 174 ? -20.062 8.602 1.595 1.00 92.88 174 ILE A O 1
ATOM 1319 N N . HIS A 1 175 ? -19.631 9.301 3.698 1.00 90.50 175 HIS A N 1
ATOM 1320 C CA . HIS A 1 175 ? -20.358 10.565 3.640 1.00 90.50 175 HIS A CA 1
ATOM 1321 C C . HIS A 1 175 ? -19.318 11.690 3.629 1.00 90.50 175 HIS A C 1
ATOM 1323 O O . HIS A 1 175 ? -18.681 11.981 4.642 1.00 90.50 175 HIS A O 1
ATOM 1329 N N . GLY A 1 176 ? -19.077 12.288 2.459 1.00 87.88 176 GLY A N 1
ATOM 1330 C CA . GLY A 1 176 ? -18.009 13.279 2.294 1.00 87.88 176 GLY A CA 1
ATOM 1331 C C . GLY A 1 176 ? -16.624 12.659 2.492 1.00 87.88 176 GLY A C 1
ATOM 1332 O O . GLY A 1 176 ? -16.151 11.923 1.629 1.00 87.88 176 GLY A O 1
ATOM 1333 N N . ASP A 1 177 ? -15.962 12.965 3.608 1.00 89.75 177 ASP A N 1
ATOM 1334 C CA . ASP A 1 177 ? -14.691 12.360 4.020 1.00 89.75 177 ASP A CA 1
ATOM 1335 C C . ASP A 1 177 ? -14.825 11.377 5.191 1.00 89.75 177 ASP A C 1
ATOM 1337 O O . ASP A 1 177 ? -13.842 10.724 5.533 1.00 89.75 177 ASP A O 1
ATOM 1341 N N . VAL A 1 178 ? -16.016 11.207 5.769 1.00 92.62 178 VAL A N 1
ATOM 1342 C CA . VAL A 1 178 ? -16.243 10.338 6.929 1.00 92.62 178 VAL A CA 1
ATOM 1343 C C . VAL A 1 178 ? -16.683 8.947 6.487 1.00 92.62 178 VAL A C 1
ATOM 1345 O O . VAL A 1 178 ? -17.594 8.783 5.679 1.00 92.62 178 VAL A O 1
ATOM 1348 N N . VAL A 1 179 ? -16.069 7.915 7.060 1.00 94.69 179 VAL A N 1
ATOM 1349 C CA . VAL A 1 179 ? -16.451 6.517 6.838 1.00 94.69 179 VAL A CA 1
ATOM 1350 C C . VAL A 1 179 ? -17.693 6.177 7.665 1.00 94.69 179 VAL A C 1
ATOM 1352 O O . VAL A 1 179 ? -17.611 5.989 8.880 1.00 94.69 179 VAL A O 1
ATOM 1355 N N . ALA A 1 180 ? -18.843 6.062 7.008 1.00 93.06 180 ALA A N 1
ATOM 1356 C CA . ALA A 1 180 ? -20.119 5.722 7.634 1.00 93.06 180 ALA A CA 1
ATOM 1357 C C . ALA A 1 180 ? -20.265 4.213 7.881 1.00 93.06 180 ALA A C 1
ATOM 1359 O O . ALA A 1 180 ? -20.712 3.790 8.951 1.00 93.06 180 ALA A O 1
ATOM 1360 N N . ASP A 1 181 ? -19.837 3.390 6.921 1.00 93.12 181 ASP A N 1
ATOM 1361 C CA . ASP A 1 181 ? -19.858 1.935 7.058 1.00 93.12 181 ASP A CA 1
ATOM 1362 C C . ASP A 1 181 ? -18.677 1.252 6.364 1.00 93.12 181 ASP A C 1
ATOM 1364 O O . ASP A 1 181 ? -18.021 1.812 5.483 1.00 93.12 181 ASP A O 1
ATOM 1368 N N . VAL A 1 182 ? -18.379 0.031 6.807 1.00 95.12 182 VAL A N 1
ATOM 1369 C CA . VAL A 1 182 ? -17.197 -0.727 6.399 1.00 95.12 182 VAL A CA 1
ATOM 1370 C C . VAL A 1 182 ? -17.557 -2.193 6.241 1.00 95.12 182 VAL A C 1
ATOM 1372 O O . VAL A 1 182 ? -17.842 -2.884 7.218 1.00 95.12 182 VAL A O 1
ATOM 1375 N N . ALA A 1 183 ? -17.429 -2.697 5.018 1.00 93.38 183 ALA A N 1
ATOM 1376 C CA . ALA A 1 183 ? -17.514 -4.118 4.722 1.00 93.38 183 ALA A CA 1
ATOM 1377 C C . ALA A 1 183 ? -16.130 -4.667 4.348 1.00 93.38 183 ALA A C 1
ATOM 1379 O O . ALA A 1 183 ? -15.496 -4.197 3.401 1.00 93.38 183 ALA A O 1
ATOM 1380 N N . VAL A 1 184 ? -15.665 -5.689 5.071 1.00 93.69 184 VAL A N 1
ATOM 1381 C CA . VAL A 1 184 ? -14.437 -6.422 4.725 1.00 93.69 184 VAL A CA 1
ATOM 1382 C C . VAL A 1 184 ? -14.779 -7.439 3.638 1.00 93.69 184 VAL A C 1
ATOM 1384 O O . VAL A 1 184 ? -15.429 -8.441 3.916 1.00 93.69 184 VAL A O 1
ATOM 1387 N N . GLN A 1 185 ? -14.351 -7.176 2.403 1.00 92.56 185 GLN A N 1
ATOM 1388 C CA . GLN A 1 185 ? -14.583 -8.061 1.254 1.00 92.56 185 GLN A CA 1
ATOM 1389 C C . GLN A 1 185 ? -13.572 -9.211 1.221 1.00 92.56 185 GLN A C 1
ATOM 1391 O O . GLN A 1 185 ? -13.920 -10.349 0.916 1.00 92.56 185 GLN A O 1
ATOM 1396 N N . ARG A 1 186 ? -12.316 -8.930 1.591 1.00 90.50 186 ARG A N 1
ATOM 1397 C CA . ARG A 1 186 ? -11.251 -9.931 1.721 1.00 90.50 186 ARG A CA 1
ATOM 1398 C C . ARG A 1 186 ? -10.391 -9.603 2.938 1.00 90.50 186 ARG A C 1
ATOM 1400 O O . ARG A 1 186 ? -9.930 -8.474 3.092 1.00 90.50 186 ARG A O 1
ATOM 1407 N N . ALA A 1 187 ? -10.180 -10.585 3.812 1.00 87.25 187 ALA A N 1
ATOM 1408 C CA . ALA A 1 187 ? -9.278 -10.447 4.953 1.00 87.25 187 ALA A CA 1
ATOM 1409 C C . ALA A 1 187 ? -7.807 -10.556 4.500 1.00 87.25 187 ALA A C 1
ATOM 1411 O O . ALA A 1 187 ? -7.511 -11.302 3.563 1.00 87.25 187 ALA A O 1
ATOM 1412 N N . PRO A 1 188 ? -6.867 -9.856 5.158 1.00 84.38 188 PRO A N 1
ATOM 1413 C CA . PRO A 1 188 ? -5.459 -9.975 4.822 1.00 84.38 188 PRO A CA 1
ATOM 1414 C C . PRO A 1 188 ? -4.902 -11.333 5.238 1.00 84.38 188 PRO A C 1
ATOM 1416 O O . PRO A 1 188 ? -5.326 -11.937 6.225 1.00 84.38 188 PRO A O 1
ATOM 1419 N N . VAL A 1 189 ? -3.851 -11.752 4.537 1.00 81.88 189 VAL A N 1
ATOM 1420 C CA . VAL A 1 189 ? -2.950 -12.803 5.014 1.00 81.88 189 VAL A CA 1
ATOM 1421 C C . VAL A 1 189 ? -1.652 -12.115 5.412 1.00 81.88 189 VAL A C 1
ATOM 1423 O O . VAL A 1 189 ? -0.955 -11.569 4.561 1.00 81.88 189 VAL A O 1
ATOM 1426 N N . THR A 1 190 ? -1.338 -12.092 6.705 1.00 71.81 190 THR A N 1
ATOM 1427 C CA . THR A 1 190 ? -0.140 -11.421 7.229 1.00 71.81 190 THR A CA 1
ATOM 1428 C C . THR A 1 190 ? 0.892 -12.444 7.694 1.00 71.81 190 THR A C 1
ATOM 1430 O O . THR A 1 190 ? 0.559 -13.580 8.028 1.00 71.81 190 THR A O 1
ATOM 1433 N N . ALA A 1 191 ? 2.164 -12.043 7.750 1.00 65.38 191 ALA A N 1
ATOM 1434 C CA . ALA A 1 191 ? 3.263 -12.890 8.229 1.00 65.38 191 ALA A CA 1
ATOM 1435 C C . ALA A 1 191 ? 3.188 -13.263 9.732 1.00 65.38 191 ALA A C 1
ATOM 1437 O O . ALA A 1 191 ? 4.098 -13.914 10.244 1.00 65.38 191 ALA A O 1
ATOM 1438 N N . GLY A 1 192 ? 2.121 -12.866 10.437 1.00 66.25 192 GLY A N 1
ATOM 1439 C CA . GLY A 1 192 ? 1.929 -13.082 11.869 1.00 66.25 192 GLY A CA 1
ATOM 1440 C C . GLY A 1 192 ? 2.536 -11.984 12.750 1.00 66.25 192 GLY A C 1
ATOM 1441 O O . GLY A 1 192 ? 3.352 -11.167 12.317 1.00 66.25 192 GLY A O 1
ATOM 1442 N N . ALA A 1 193 ? 2.114 -11.957 14.016 1.00 74.38 193 ALA A N 1
ATOM 1443 C CA . ALA A 1 193 ? 2.593 -10.998 15.007 1.00 74.38 193 ALA A CA 1
ATOM 1444 C C . ALA A 1 193 ? 4.050 -11.283 15.423 1.00 74.38 193 ALA A C 1
ATOM 1446 O O . ALA A 1 193 ? 4.468 -12.431 15.560 1.00 74.38 193 ALA A O 1
ATOM 1447 N N . GLY A 1 194 ? 4.828 -10.226 15.670 1.00 84.00 194 GLY A N 1
ATOM 1448 C CA . GLY A 1 194 ? 6.201 -10.328 16.167 1.00 84.00 194 GLY A CA 1
ATOM 1449 C C . GLY A 1 194 ? 6.976 -9.012 16.050 1.00 84.00 194 GLY A C 1
ATOM 1450 O O . GLY A 1 194 ? 6.475 -8.059 15.449 1.00 84.00 194 GLY A O 1
ATOM 1451 N N . PRO A 1 195 ? 8.214 -8.936 16.575 1.00 87.06 195 PRO A N 1
ATOM 1452 C CA . PRO A 1 195 ? 8.992 -7.695 16.580 1.00 87.06 195 PRO A CA 1
ATOM 1453 C C . PRO A 1 195 ? 9.226 -7.103 15.184 1.00 87.06 195 PRO A C 1
ATOM 1455 O O . PRO A 1 195 ? 9.169 -5.887 15.014 1.00 87.06 195 PRO A O 1
ATOM 1458 N N . ALA A 1 196 ? 9.454 -7.950 14.174 1.00 89.31 196 ALA A N 1
ATOM 1459 C CA . ALA A 1 196 ? 9.626 -7.503 12.794 1.00 89.31 196 ALA A CA 1
ATOM 1460 C C . ALA A 1 196 ? 8.345 -6.860 12.239 1.00 89.31 196 ALA A C 1
ATOM 1462 O O . ALA A 1 196 ? 8.412 -5.759 11.699 1.00 89.31 196 ALA A O 1
ATOM 1463 N N . ALA A 1 197 ? 7.185 -7.496 12.439 1.00 89.94 197 ALA A N 1
ATOM 1464 C CA . ALA A 1 197 ? 5.887 -6.959 12.027 1.00 89.94 197 ALA A CA 1
ATOM 1465 C C . ALA A 1 197 ? 5.527 -5.670 12.787 1.00 89.94 197 ALA A C 1
ATOM 1467 O O . ALA A 1 197 ? 5.021 -4.724 12.193 1.00 89.94 197 ALA A O 1
ATOM 1468 N N . ALA A 1 198 ? 5.850 -5.584 14.081 1.00 91.25 198 ALA A N 1
ATOM 1469 C CA . ALA A 1 198 ? 5.634 -4.376 14.872 1.00 91.25 198 ALA A CA 1
ATOM 1470 C C . ALA A 1 198 ? 6.442 -3.183 14.338 1.00 91.25 198 ALA A C 1
ATOM 1472 O O . ALA A 1 198 ? 5.894 -2.104 14.110 1.00 91.25 198 ALA A O 1
ATOM 1473 N N . TRP A 1 199 ? 7.742 -3.369 14.089 1.00 93.81 199 TRP A N 1
ATOM 1474 C CA . TRP A 1 199 ? 8.577 -2.308 13.517 1.00 93.81 199 TRP A CA 1
ATOM 1475 C C . TRP A 1 199 ? 8.256 -2.022 12.046 1.00 93.81 199 TRP A C 1
ATOM 1477 O O . TRP A 1 199 ? 8.425 -0.885 11.603 1.00 93.81 199 TRP A O 1
ATOM 1487 N N . ASP A 1 200 ? 7.737 -3.001 11.302 1.00 94.62 200 ASP A N 1
ATOM 1488 C CA . ASP A 1 200 ? 7.183 -2.782 9.965 1.00 94.62 200 ASP A CA 1
ATOM 1489 C C . ASP A 1 200 ? 5.946 -1.877 9.990 1.00 94.62 200 ASP A C 1
ATOM 1491 O O . ASP A 1 200 ? 5.863 -0.936 9.200 1.00 94.62 200 ASP A O 1
ATOM 1495 N N . ALA A 1 201 ? 5.022 -2.107 10.926 1.00 94.69 201 ALA A N 1
ATOM 1496 C CA . ALA A 1 201 ? 3.847 -1.262 11.119 1.00 94.69 201 ALA A CA 1
ATOM 1497 C C . ALA A 1 201 ? 4.258 0.174 11.468 1.00 94.69 201 ALA A C 1
ATOM 1499 O O . ALA A 1 201 ? 3.798 1.120 10.831 1.00 94.69 201 ALA A O 1
ATOM 1500 N N . VAL A 1 202 ? 5.221 0.350 12.387 1.00 96.56 202 VAL A N 1
ATOM 1501 C CA . VAL A 1 202 ? 5.787 1.676 12.697 1.00 96.56 202 VAL A CA 1
ATOM 1502 C C . VAL A 1 202 ? 6.389 2.323 11.449 1.00 96.56 202 VAL A C 1
ATOM 1504 O O . VAL A 1 202 ? 6.110 3.490 11.172 1.00 96.56 202 VAL A O 1
ATOM 1507 N N . SER A 1 203 ? 7.200 1.586 10.683 1.00 96.38 203 SER A N 1
ATOM 1508 C CA . SER A 1 203 ? 7.810 2.104 9.453 1.00 96.38 203 SER A CA 1
ATOM 1509 C C . SER A 1 203 ? 6.755 2.548 8.440 1.00 96.38 203 SER A C 1
ATOM 1511 O O . SER A 1 203 ? 6.833 3.643 7.875 1.00 96.38 203 SER A O 1
ATOM 1513 N N . THR A 1 204 ? 5.731 1.721 8.252 1.00 96.62 204 THR A N 1
ATOM 1514 C CA . THR A 1 204 ? 4.646 1.947 7.302 1.00 96.62 204 THR A CA 1
ATOM 1515 C C . THR A 1 204 ? 3.807 3.158 7.692 1.00 96.62 204 THR A C 1
ATOM 1517 O O . THR A 1 204 ? 3.635 4.055 6.865 1.00 96.62 204 THR A O 1
ATOM 1520 N N . THR A 1 205 ? 3.364 3.248 8.949 1.00 97.75 205 THR A N 1
ATOM 1521 C CA . THR A 1 205 ? 2.577 4.383 9.447 1.00 97.75 205 THR A CA 1
ATOM 1522 C C . THR A 1 205 ? 3.371 5.687 9.405 1.00 97.75 205 THR A C 1
ATOM 1524 O O . THR A 1 205 ? 2.852 6.696 8.933 1.00 97.75 205 THR A O 1
ATOM 1527 N N . LEU A 1 206 ? 4.644 5.692 9.825 1.00 97.19 206 LEU A N 1
ATOM 1528 C CA . LEU A 1 206 ? 5.474 6.902 9.760 1.00 97.19 206 LEU A CA 1
ATOM 1529 C C . LEU A 1 206 ? 5.712 7.356 8.318 1.00 97.19 206 LEU A C 1
ATOM 1531 O O . LEU A 1 206 ? 5.715 8.556 8.052 1.00 97.19 206 LEU A O 1
ATOM 1535 N N . ALA A 1 207 ? 5.871 6.424 7.377 1.00 95.81 207 ALA A N 1
ATOM 1536 C CA . ALA A 1 207 ? 6.009 6.771 5.971 1.00 95.81 207 AL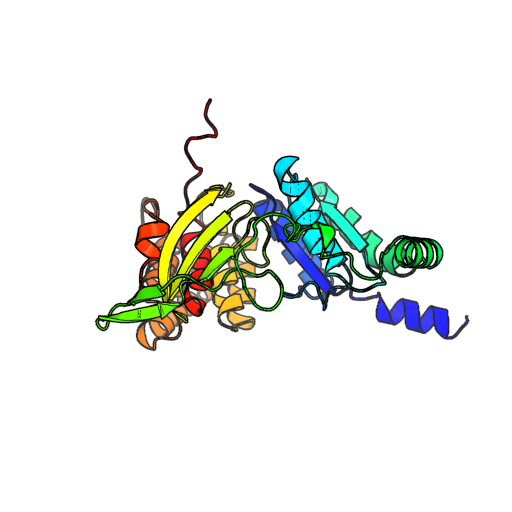A A CA 1
ATOM 1537 C C . ALA A 1 207 ? 4.724 7.369 5.380 1.00 95.81 207 ALA A C 1
ATOM 1539 O O . ALA A 1 207 ? 4.819 8.329 4.616 1.00 95.81 207 ALA A O 1
ATOM 1540 N N . LEU A 1 208 ? 3.550 6.830 5.736 1.00 96.00 208 LEU A N 1
ATOM 1541 C CA . LEU A 1 208 ? 2.245 7.372 5.336 1.00 96.00 208 LEU A CA 1
ATOM 1542 C C . LEU A 1 208 ? 2.020 8.777 5.911 1.00 96.00 208 LEU A C 1
ATOM 1544 O O . LEU A 1 208 ? 1.591 9.670 5.190 1.00 96.00 208 LEU A O 1
ATOM 1548 N N . ALA A 1 209 ? 2.418 8.999 7.163 1.00 95.38 209 ALA A N 1
ATOM 1549 C CA . ALA A 1 209 ? 2.392 10.308 7.814 1.00 95.38 209 ALA A CA 1
ATOM 1550 C C . ALA A 1 209 ? 3.527 11.260 7.359 1.00 95.38 209 ALA A C 1
ATOM 1552 O O . ALA A 1 209 ? 3.671 12.363 7.884 1.00 95.38 209 ALA A O 1
ATOM 1553 N N . GLY A 1 210 ? 4.366 10.849 6.400 1.00 94.75 210 GLY A N 1
ATOM 1554 C CA . GLY A 1 210 ? 5.400 11.689 5.786 1.00 94.75 210 GLY A CA 1
ATOM 1555 C C . GLY A 1 210 ? 6.766 11.728 6.491 1.00 94.75 210 GLY A C 1
ATOM 1556 O O . GLY A 1 210 ? 7.700 12.336 5.958 1.00 94.75 210 GLY A O 1
ATOM 1557 N N . ASP A 1 211 ? 6.960 11.045 7.624 1.00 95.94 211 ASP A N 1
ATOM 1558 C CA . ASP A 1 211 ? 8.258 10.956 8.312 1.00 95.94 211 ASP A CA 1
ATOM 1559 C C . ASP A 1 211 ? 9.148 9.860 7.719 1.00 95.94 211 ASP A C 1
ATOM 1561 O O . ASP A 1 211 ? 9.319 8.764 8.255 1.00 95.94 211 ASP A O 1
ATOM 1565 N N . ARG A 1 212 ? 9.786 10.200 6.596 1.00 93.56 212 ARG A N 1
ATOM 1566 C CA . ARG A 1 212 ? 10.719 9.305 5.895 1.00 93.56 212 ARG A CA 1
ATOM 1567 C C . ARG A 1 212 ? 11.921 8.891 6.748 1.00 93.56 212 ARG A C 1
ATOM 1569 O O . ARG A 1 212 ? 12.462 7.811 6.529 1.00 93.56 212 ARG A O 1
ATOM 1576 N N . ARG A 1 213 ? 12.369 9.742 7.682 1.00 94.38 213 ARG A N 1
ATOM 1577 C CA . ARG A 1 213 ? 13.528 9.441 8.540 1.00 94.38 213 ARG A CA 1
ATOM 1578 C C . ARG A 1 213 ? 13.148 8.419 9.602 1.00 94.38 213 ARG A C 1
ATOM 1580 O O . ARG A 1 213 ? 13.821 7.398 9.707 1.00 94.38 213 ARG A O 1
ATOM 1587 N N . GLY A 1 214 ? 12.043 8.660 10.307 1.00 95.88 214 GLY A N 1
ATOM 1588 C CA . GLY A 1 214 ? 11.504 7.719 11.286 1.00 95.88 214 GLY A CA 1
ATOM 1589 C C . GLY A 1 214 ? 11.124 6.377 10.656 1.00 95.88 214 GLY A C 1
ATOM 1590 O O . GLY A 1 214 ? 11.431 5.331 11.222 1.00 95.88 214 GLY A O 1
ATOM 1591 N N . ALA A 1 215 ? 10.560 6.389 9.443 1.00 95.81 215 ALA A N 1
ATOM 1592 C CA . ALA A 1 215 ? 10.287 5.166 8.693 1.00 95.81 215 ALA A CA 1
ATOM 1593 C C . ALA A 1 215 ? 11.564 4.358 8.396 1.00 95.81 215 ALA A C 1
ATOM 1595 O O . ALA A 1 215 ? 11.614 3.159 8.657 1.00 95.81 215 ALA A O 1
ATOM 1596 N N . ALA A 1 216 ? 12.632 5.010 7.920 1.00 93.44 216 ALA A N 1
ATOM 1597 C CA . ALA A 1 216 ? 13.908 4.340 7.663 1.00 93.44 216 ALA A CA 1
ATOM 1598 C C . ALA A 1 216 ? 14.565 3.801 8.950 1.00 93.44 216 ALA A C 1
ATOM 1600 O O . ALA A 1 216 ? 15.148 2.719 8.941 1.00 93.44 216 ALA A O 1
ATOM 1601 N N . GLU A 1 217 ? 14.466 4.529 10.067 1.00 94.00 217 GLU A N 1
ATOM 1602 C CA . GLU A 1 217 ? 14.911 4.050 11.385 1.00 94.00 217 GLU A CA 1
ATOM 1603 C C . GLU A 1 217 ? 14.142 2.793 11.819 1.00 94.00 217 GLU A C 1
ATOM 1605 O O . GLU A 1 217 ? 14.760 1.799 12.201 1.00 94.00 217 GLU A O 1
ATOM 1610 N N . ALA A 1 218 ? 12.814 2.798 11.691 1.00 94.88 218 ALA A N 1
ATOM 1611 C CA . ALA A 1 218 ? 11.971 1.650 12.012 1.00 94.88 218 ALA A CA 1
ATOM 1612 C C . ALA A 1 218 ? 12.254 0.438 11.102 1.00 94.88 218 ALA A C 1
ATOM 1614 O O . ALA A 1 218 ? 12.376 -0.680 11.599 1.00 94.88 218 ALA A O 1
ATOM 1615 N N . SER A 1 219 ? 12.461 0.643 9.795 1.00 93.56 219 SER A N 1
ATOM 1616 C CA . SER A 1 219 ? 12.857 -0.432 8.869 1.00 93.56 219 SER A CA 1
ATOM 1617 C C . SER A 1 219 ? 14.197 -1.075 9.245 1.00 93.56 219 SER A C 1
ATOM 1619 O O . SER A 1 219 ? 14.346 -2.292 9.138 1.00 93.56 219 SER A O 1
ATOM 1621 N N . ARG A 1 220 ? 15.170 -0.302 9.752 1.00 92.00 220 ARG A N 1
ATOM 1622 C CA . ARG A 1 220 ? 16.431 -0.866 10.267 1.00 92.00 220 ARG A CA 1
ATOM 1623 C C . ARG A 1 220 ? 16.210 -1.717 11.518 1.00 92.00 220 ARG A C 1
ATOM 1625 O O . ARG A 1 220 ? 16.790 -2.796 11.623 1.00 92.00 220 ARG A O 1
ATOM 1632 N N . LEU A 1 221 ? 15.353 -1.271 12.440 1.00 92.06 221 LEU A N 1
ATOM 1633 C CA . LEU A 1 221 ? 14.984 -2.049 13.632 1.00 92.06 221 LEU A CA 1
ATOM 1634 C C . LEU A 1 221 ? 14.237 -3.343 13.276 1.00 92.06 221 LEU A C 1
ATOM 1636 O O . LEU A 1 221 ? 14.481 -4.371 13.911 1.00 92.06 221 LEU A O 1
ATOM 1640 N N . ARG A 1 222 ? 13.390 -3.311 12.235 1.00 91.94 222 ARG A N 1
ATOM 1641 C CA . ARG A 1 222 ? 12.767 -4.501 11.635 1.00 91.94 222 ARG A CA 1
ATOM 1642 C C . ARG A 1 222 ? 13.826 -5.483 11.132 1.00 91.94 222 ARG A C 1
ATOM 1644 O O . ARG A 1 222 ? 13.787 -6.649 11.511 1.00 91.94 222 ARG A O 1
ATOM 1651 N N . ARG A 1 223 ? 14.768 -5.023 10.298 1.00 88.75 223 ARG A N 1
ATOM 1652 C CA . ARG A 1 223 ? 15.784 -5.869 9.640 1.00 88.75 223 ARG A CA 1
ATOM 1653 C C . ARG A 1 223 ? 16.727 -6.549 10.626 1.00 88.75 223 ARG A C 1
ATOM 1655 O O . ARG A 1 223 ? 17.019 -7.730 10.488 1.00 88.75 223 ARG A O 1
ATOM 1662 N N . HIS A 1 224 ? 17.237 -5.792 11.590 1.00 82.19 224 HIS A N 1
ATOM 1663 C CA . HIS A 1 224 ? 18.283 -6.281 12.485 1.00 82.19 224 HIS A CA 1
ATOM 1664 C C . HIS A 1 224 ? 17.743 -6.994 13.724 1.00 82.19 224 HIS A C 1
ATOM 1666 O O . HIS A 1 224 ? 18.546 -7.494 14.504 1.00 82.19 224 HIS A O 1
ATOM 1672 N N . GLY A 1 225 ? 16.414 -7.047 13.895 1.00 69.62 225 GLY A N 1
ATOM 1673 C CA . GLY A 1 225 ? 15.781 -7.554 15.105 1.00 69.62 225 GLY A CA 1
ATOM 1674 C C . GLY A 1 225 ? 16.197 -6.703 16.300 1.00 69.62 225 GLY A C 1
ATOM 1675 O O . GLY A 1 225 ? 17.216 -6.957 16.935 1.00 69.62 225 GLY A O 1
ATOM 1676 N N . SER A 1 226 ? 15.443 -5.646 16.600 1.00 59.06 226 SER A N 1
ATOM 1677 C CA . SER A 1 226 ? 15.751 -4.793 17.753 1.00 59.06 226 SER A CA 1
ATOM 1678 C C . SER A 1 226 ? 15.914 -5.639 19.022 1.00 59.06 226 SER A C 1
ATOM 1680 O O . SER A 1 226 ? 14.977 -6.329 19.420 1.00 59.06 226 SER A O 1
ATOM 1682 N N . SER A 1 227 ? 17.029 -5.484 19.747 1.00 56.09 227 SER A N 1
ATOM 1683 C CA . SER A 1 227 ? 16.916 -5.587 21.202 1.00 56.09 227 SER A CA 1
ATOM 1684 C C . SER A 1 227 ? 15.996 -4.433 21.615 1.00 56.09 227 SER A C 1
ATOM 1686 O O . SER A 1 227 ? 16.208 -3.285 21.214 1.00 56.09 227 SER A O 1
ATOM 1688 N N . THR A 1 228 ? 14.887 -4.712 22.292 1.00 53.88 228 THR A N 1
ATOM 1689 C CA . THR A 1 228 ? 13.802 -3.746 22.585 1.00 53.88 228 THR A CA 1
ATOM 1690 C C . THR A 1 228 ? 14.277 -2.466 23.294 1.00 53.88 228 THR A C 1
ATOM 1692 O O . THR A 1 228 ? 13.599 -1.428 23.300 1.00 53.88 228 THR A O 1
ATOM 1695 N N . THR A 1 229 ? 15.479 -2.543 23.859 1.00 61.12 229 THR A N 1
ATOM 1696 C CA . THR A 1 229 ? 16.197 -1.533 24.632 1.00 61.12 229 THR A CA 1
ATOM 1697 C C . THR A 1 229 ? 17.072 -0.602 23.785 1.00 61.12 229 THR A C 1
ATOM 1699 O O . THR A 1 229 ? 17.758 0.250 24.346 1.00 61.12 229 THR A O 1
ATOM 1702 N N . SER A 1 230 ? 17.074 -0.719 22.450 1.00 78.00 230 SER A N 1
ATOM 1703 C CA . SER A 1 230 ? 17.817 0.223 21.604 1.00 78.00 230 SER A CA 1
ATOM 1704 C C . SER A 1 230 ? 17.345 1.666 21.834 1.00 78.00 230 SER A C 1
ATOM 1706 O O . SER A 1 230 ? 16.143 1.954 21.869 1.00 78.00 230 SER A O 1
ATOM 1708 N N . ALA A 1 231 ? 18.301 2.592 21.946 1.00 85.81 231 ALA A N 1
ATOM 1709 C CA . ALA A 1 231 ? 18.027 4.020 22.074 1.00 85.81 231 ALA A CA 1
ATOM 1710 C C . ALA A 1 231 ? 17.182 4.555 20.899 1.00 85.81 231 ALA A C 1
ATOM 1712 O O . ALA A 1 231 ? 16.361 5.452 21.097 1.00 85.81 231 ALA A O 1
ATOM 1713 N N . ASP A 1 232 ? 17.334 3.980 19.700 1.00 88.00 232 ASP A N 1
ATOM 1714 C CA . ASP A 1 232 ? 16.496 4.285 18.532 1.00 88.00 232 ASP A CA 1
ATOM 1715 C C . ASP A 1 232 ? 15.032 3.898 18.763 1.00 88.00 232 ASP A C 1
ATOM 1717 O O . ASP A 1 232 ? 14.129 4.709 18.551 1.00 88.00 232 ASP A O 1
ATOM 1721 N N . GLY A 1 233 ? 14.787 2.693 19.284 1.00 90.25 233 GLY A N 1
ATOM 1722 C CA . GLY A 1 233 ? 13.435 2.228 19.590 1.00 90.25 233 GLY A CA 1
ATOM 1723 C C . GLY A 1 233 ? 12.750 3.105 20.642 1.00 90.25 233 GLY A C 1
ATOM 1724 O O . GLY A 1 233 ? 11.585 3.475 20.490 1.00 90.25 233 GLY A O 1
ATOM 1725 N N . ALA A 1 234 ? 13.486 3.524 21.677 1.00 90.75 234 ALA A N 1
ATOM 1726 C CA . ALA A 1 234 ? 12.976 4.458 22.680 1.00 90.75 234 ALA A CA 1
ATOM 1727 C C . ALA A 1 234 ? 12.621 5.834 22.079 1.00 90.75 234 ALA A C 1
ATOM 1729 O O . ALA A 1 234 ? 11.563 6.386 22.399 1.00 90.75 234 ALA A O 1
ATOM 1730 N N . ARG A 1 235 ? 13.456 6.367 21.173 1.00 93.00 235 ARG A N 1
ATOM 1731 C CA . ARG A 1 235 ? 13.183 7.624 20.453 1.00 93.00 235 ARG A CA 1
ATOM 1732 C C . ARG A 1 235 ? 11.928 7.534 19.588 1.00 93.00 235 ARG A C 1
ATOM 1734 O O . ARG A 1 235 ? 11.100 8.446 19.638 1.00 93.00 235 ARG A O 1
ATOM 1741 N N . LEU A 1 236 ? 11.758 6.447 18.837 1.00 95.00 236 LEU A N 1
ATOM 1742 C CA . LEU A 1 236 ? 10.567 6.237 18.010 1.00 95.00 236 LEU A CA 1
ATOM 1743 C C . LEU A 1 236 ? 9.305 6.099 18.868 1.00 95.00 236 LEU A C 1
ATOM 1745 O O . LEU A 1 236 ? 8.323 6.787 18.604 1.00 95.00 236 LEU A O 1
ATOM 1749 N N . ARG A 1 237 ? 9.333 5.326 19.962 1.00 94.12 237 ARG A N 1
ATOM 1750 C CA . ARG A 1 237 ? 8.191 5.246 20.895 1.00 94.12 237 ARG A CA 1
ATOM 1751 C C . ARG A 1 237 ? 7.848 6.605 21.509 1.00 94.12 237 ARG A C 1
ATOM 1753 O O . ARG A 1 237 ? 6.675 6.961 21.608 1.00 94.12 237 ARG A O 1
ATOM 1760 N N . HIS A 1 238 ? 8.847 7.403 21.891 1.00 95.00 238 HIS A N 1
ATOM 1761 C CA . HIS A 1 238 ? 8.605 8.768 22.366 1.00 95.00 238 HIS A CA 1
ATOM 1762 C C . HIS A 1 238 ? 7.942 9.638 21.286 1.00 95.00 238 HIS A C 1
ATOM 1764 O O . HIS A 1 238 ? 6.981 10.354 21.574 1.00 95.00 238 HIS A O 1
ATOM 1770 N N . ARG A 1 239 ? 8.406 9.540 20.034 1.00 95.94 239 ARG A N 1
ATOM 1771 C CA . ARG A 1 239 ? 7.810 10.232 18.883 1.00 95.94 239 ARG A CA 1
ATOM 1772 C C . ARG A 1 239 ? 6.353 9.827 18.667 1.00 95.94 239 ARG A C 1
ATOM 1774 O O . ARG A 1 239 ? 5.516 10.719 18.578 1.00 95.94 239 ARG A O 1
ATOM 1781 N N . LEU A 1 240 ? 6.037 8.531 18.672 1.00 96.62 240 LEU A N 1
ATOM 1782 C CA . LEU A 1 240 ? 4.664 8.021 18.544 1.00 96.62 240 LEU A CA 1
ATOM 1783 C C . LEU A 1 240 ? 3.751 8.571 19.653 1.00 96.62 240 LEU A C 1
ATOM 1785 O O . LEU A 1 240 ? 2.684 9.107 19.363 1.00 96.62 240 LEU A O 1
ATOM 1789 N N . ARG A 1 241 ? 4.211 8.558 20.917 1.00 96.56 241 ARG A N 1
ATOM 1790 C CA . ARG A 1 241 ? 3.483 9.164 22.055 1.00 96.56 241 ARG A CA 1
ATOM 1791 C C . ARG A 1 241 ? 3.253 10.661 21.884 1.00 96.56 241 ARG A C 1
ATOM 1793 O O . ARG A 1 241 ? 2.255 11.184 22.376 1.00 96.56 241 ARG A O 1
ATOM 1800 N N . ARG A 1 242 ? 4.209 11.378 21.289 1.00 96.88 242 ARG A N 1
ATOM 1801 C CA . ARG A 1 242 ? 4.067 12.809 21.001 1.00 96.88 242 ARG A CA 1
ATOM 1802 C C . ARG A 1 242 ? 3.042 13.018 19.893 1.00 96.88 242 ARG A C 1
ATOM 1804 O O . ARG A 1 242 ? 2.170 13.853 20.060 1.00 96.88 242 ARG A O 1
ATOM 1811 N N . TRP A 1 243 ? 3.136 12.262 18.804 1.00 96.62 243 TRP A N 1
ATOM 1812 C CA . TRP A 1 243 ? 2.286 12.401 17.621 1.00 96.62 243 TRP A CA 1
ATOM 1813 C C . TRP A 1 243 ? 0.821 12.067 17.883 1.00 96.62 243 TRP A C 1
ATOM 1815 O O . TRP A 1 243 ? -0.034 12.829 17.447 1.00 96.62 243 TRP A O 1
ATOM 1825 N N . GLY A 1 244 ? 0.540 11.025 18.672 1.00 95.94 244 GLY A N 1
ATOM 1826 C CA . GLY A 1 244 ? -0.824 10.754 19.138 1.00 95.94 244 GLY A CA 1
ATOM 1827 C C . GLY A 1 244 ? -1.377 11.865 20.039 1.00 95.94 244 GLY A C 1
ATOM 1828 O O . GLY A 1 244 ? -2.550 12.197 19.961 1.00 95.94 244 GLY A O 1
ATOM 1829 N N . ARG A 1 245 ? -0.529 12.505 20.861 1.00 96.69 245 ARG A N 1
ATOM 1830 C CA . ARG A 1 245 ? -0.942 13.635 21.716 1.00 96.69 245 ARG A CA 1
ATOM 1831 C C . ARG A 1 245 ? -1.199 14.934 20.954 1.00 96.69 245 ARG A C 1
ATOM 1833 O O . ARG A 1 245 ? -2.019 15.721 21.404 1.00 96.69 245 ARG A O 1
ATOM 1840 N N . VAL A 1 246 ? -0.473 15.186 19.863 1.00 96.06 246 VAL A N 1
ATOM 1841 C CA . VAL A 1 246 ? -0.622 16.417 19.061 1.00 96.06 246 VAL A CA 1
ATOM 1842 C C . VAL A 1 246 ? -1.537 16.244 17.843 1.00 96.06 246 VAL A C 1
ATOM 1844 O O . VAL A 1 246 ? -1.590 17.144 17.015 1.00 96.06 246 VAL A O 1
ATOM 1847 N N . GLY A 1 247 ? -2.213 15.098 17.709 1.00 93.12 247 GLY A N 1
ATOM 1848 C CA . GLY A 1 247 ? -3.175 14.844 16.630 1.00 93.12 247 GLY A CA 1
ATOM 1849 C C . GLY A 1 247 ? -2.566 14.602 15.245 1.00 93.12 247 GLY A C 1
ATOM 1850 O O . GLY A 1 247 ? -3.264 14.745 14.255 1.00 93.12 247 GLY A O 1
ATOM 1851 N N . ILE A 1 248 ? -1.277 14.247 15.145 1.00 94.75 248 ILE A N 1
ATOM 1852 C CA . ILE A 1 248 ? -0.668 13.841 13.856 1.00 94.75 248 ILE A CA 1
ATOM 1853 C C . ILE A 1 248 ? -1.050 12.399 13.504 1.00 94.75 248 ILE A C 1
ATOM 1855 O O . ILE A 1 248 ? -1.143 12.046 12.334 1.00 94.75 248 ILE A O 1
ATOM 1859 N N . LEU A 1 249 ? -1.206 11.551 14.522 1.00 96.06 249 LEU A N 1
ATOM 1860 C CA . LEU A 1 249 ? -1.701 10.189 14.365 1.00 96.06 249 LEU A CA 1
ATOM 1861 C C . LEU A 1 249 ? -3.003 10.043 15.146 1.00 96.06 249 LEU A C 1
ATOM 1863 O O . LEU A 1 249 ? -3.071 10.561 16.268 1.00 96.06 249 LEU A O 1
ATOM 1867 N N . PRO A 1 250 ? -3.961 9.252 14.637 1.00 95.44 250 PRO A N 1
ATOM 1868 C CA . PRO A 1 250 ? -5.106 8.823 15.422 1.00 95.44 250 PRO A CA 1
ATOM 1869 C C . PRO A 1 250 ? -4.645 8.201 16.751 1.00 95.44 250 PRO A C 1
ATOM 1871 O O . PRO A 1 250 ? -3.692 7.406 16.754 1.00 95.44 250 PRO A O 1
ATOM 1874 N N . PRO A 1 251 ? -5.297 8.503 17.890 1.00 93.88 251 PRO A N 1
ATOM 1875 C CA . PRO A 1 251 ? -4.926 7.931 19.183 1.00 93.88 251 PRO A CA 1
ATOM 1876 C C . PRO A 1 251 ? -4.882 6.397 19.174 1.00 93.88 251 PRO A C 1
ATOM 1878 O O . PRO A 1 251 ? -3.955 5.813 19.738 1.00 93.88 251 PRO A O 1
ATOM 1881 N N . ALA A 1 252 ? -5.820 5.752 18.470 1.00 93.31 252 ALA A N 1
ATOM 1882 C CA . ALA A 1 252 ? -5.852 4.300 18.293 1.00 93.31 252 ALA A CA 1
ATOM 1883 C C . ALA A 1 252 ? -4.620 3.779 17.530 1.00 93.31 252 ALA A C 1
ATOM 1885 O O . ALA A 1 252 ? -3.991 2.817 17.965 1.00 93.31 252 ALA A O 1
ATOM 1886 N N . ALA A 1 253 ? -4.204 4.457 16.452 1.00 95.69 253 ALA A N 1
ATOM 1887 C CA . ALA A 1 253 ? -2.994 4.102 15.707 1.00 95.69 253 ALA A CA 1
ATOM 1888 C C . ALA A 1 253 ? -1.732 4.230 16.579 1.00 95.69 253 ALA A C 1
ATOM 1890 O O . ALA A 1 253 ? -0.912 3.315 16.640 1.00 95.69 253 ALA A O 1
ATOM 1891 N N . ALA A 1 254 ? -1.578 5.349 17.296 1.00 96.00 254 ALA A N 1
ATOM 1892 C CA . ALA A 1 254 ? -0.433 5.552 18.182 1.00 96.00 254 ALA A CA 1
ATOM 1893 C C . ALA A 1 254 ? -0.399 4.516 19.322 1.00 96.00 254 ALA A C 1
ATOM 1895 O O . ALA A 1 254 ? 0.669 3.989 19.637 1.00 96.00 254 ALA A O 1
ATOM 1896 N N . GLY A 1 255 ? -1.556 4.208 19.917 1.00 94.06 255 GLY A N 1
ATOM 1897 C CA . GLY A 1 255 ? -1.705 3.190 20.957 1.00 94.06 255 GLY A CA 1
ATOM 1898 C C . GLY A 1 255 ? -1.318 1.794 20.472 1.00 94.06 255 GLY A C 1
ATOM 1899 O O . GLY A 1 255 ? -0.497 1.140 21.116 1.00 94.06 255 GLY A O 1
ATOM 1900 N N . ALA A 1 256 ? -1.825 1.377 19.309 1.00 92.56 256 ALA A N 1
ATOM 1901 C CA . ALA A 1 256 ? -1.521 0.078 18.711 1.00 92.56 256 ALA A CA 1
ATOM 1902 C C . ALA A 1 256 ? -0.025 -0.098 18.422 1.00 92.56 256 ALA A C 1
ATOM 1904 O O . ALA A 1 256 ? 0.565 -1.105 18.809 1.00 92.56 256 ALA A O 1
ATOM 1905 N N . LEU A 1 257 ? 0.626 0.909 17.832 1.00 93.69 257 LEU A N 1
ATOM 1906 C CA . LEU A 1 257 ? 2.066 0.866 17.557 1.00 93.69 257 LEU A CA 1
ATOM 1907 C C . LEU A 1 257 ? 2.911 0.803 18.839 1.00 93.69 257 LEU A C 1
ATOM 1909 O O . LEU A 1 257 ? 3.937 0.119 18.889 1.00 93.69 257 LEU A O 1
ATOM 1913 N N . LEU A 1 258 ? 2.500 1.519 19.889 1.00 92.94 258 LEU A N 1
ATOM 1914 C CA . LEU A 1 258 ? 3.183 1.482 21.183 1.00 92.94 258 LEU A CA 1
ATOM 1915 C C . LEU A 1 258 ? 3.033 0.123 21.864 1.00 92.94 258 LEU A C 1
ATOM 1917 O O . LEU A 1 258 ? 4.018 -0.374 22.401 1.00 92.94 258 LEU A O 1
ATOM 1921 N N . ALA A 1 259 ? 1.843 -0.476 21.804 1.00 89.88 259 ALA A N 1
ATOM 1922 C CA . ALA A 1 259 ? 1.587 -1.808 22.340 1.00 89.88 259 ALA A CA 1
ATOM 1923 C C . ALA A 1 259 ? 2.354 -2.888 21.561 1.00 89.88 259 ALA A C 1
ATOM 1925 O O . ALA A 1 259 ? 3.020 -3.723 22.164 1.00 89.88 259 ALA A O 1
ATOM 1926 N N . ALA A 1 260 ? 2.342 -2.831 20.225 1.00 88.19 260 ALA A N 1
ATOM 1927 C CA . ALA A 1 260 ? 3.033 -3.798 19.371 1.00 88.19 260 ALA A CA 1
ATOM 1928 C C . ALA A 1 260 ? 4.562 -3.775 19.551 1.00 88.19 260 ALA A C 1
ATOM 1930 O O . ALA A 1 260 ? 5.228 -4.791 19.361 1.00 88.19 260 ALA A O 1
ATOM 1931 N N . THR A 1 261 ? 5.131 -2.620 19.913 1.00 89.12 261 THR A N 1
ATOM 1932 C CA . THR A 1 261 ? 6.578 -2.461 20.146 1.00 89.12 261 THR A CA 1
ATOM 1933 C C . THR A 1 261 ? 6.998 -2.636 21.609 1.00 89.12 261 THR A C 1
ATOM 1935 O O . THR A 1 261 ? 8.187 -2.488 21.917 1.00 89.12 261 THR A O 1
ATOM 1938 N N . ASP A 1 262 ? 6.059 -2.948 22.507 1.00 84.44 262 ASP A N 1
ATOM 1939 C CA . ASP A 1 262 ? 6.337 -3.280 23.903 1.00 84.44 262 ASP A CA 1
ATOM 1940 C C . ASP A 1 262 ? 6.505 -4.796 24.066 1.00 84.44 262 ASP A C 1
ATOM 1942 O O . ASP A 1 262 ? 5.550 -5.564 23.980 1.00 84.44 262 ASP A O 1
ATOM 1946 N N . THR A 1 263 ? 7.731 -5.248 24.335 1.00 69.50 263 THR A N 1
ATOM 1947 C CA . THR A 1 263 ? 8.011 -6.681 24.532 1.00 69.50 263 THR A CA 1
ATOM 1948 C C . THR A 1 263 ? 7.543 -7.236 25.867 1.00 69.50 263 THR A C 1
ATOM 1950 O O . THR A 1 263 ? 7.695 -8.429 26.107 1.00 69.50 263 THR A O 1
ATOM 1953 N N . SER A 1 264 ? 7.006 -6.389 26.743 1.00 66.69 264 SER A N 1
ATOM 1954 C CA . SER A 1 264 ? 6.412 -6.818 28.011 1.00 66.69 264 SER A CA 1
ATOM 1955 C C . SER A 1 264 ? 4.966 -7.294 27.829 1.00 66.69 264 SER A C 1
ATOM 1957 O O . SER A 1 264 ? 4.419 -7.932 28.725 1.00 66.69 264 SER A O 1
ATOM 1959 N N . SER A 1 265 ? 4.339 -6.977 26.688 1.00 61.72 265 SER A N 1
ATOM 1960 C CA . SER A 1 265 ? 2.939 -7.296 26.406 1.00 61.72 265 SER A CA 1
ATOM 1961 C C . SER A 1 265 ? 2.797 -8.702 25.827 1.00 61.72 265 SER A C 1
ATOM 1963 O O . SER A 1 265 ? 3.345 -9.020 24.770 1.00 61.72 265 SER A O 1
ATOM 1965 N N . THR A 1 266 ? 2.020 -9.553 26.493 1.00 52.50 266 THR A N 1
ATOM 1966 C CA . THR A 1 266 ? 1.684 -10.896 26.009 1.00 52.50 266 THR A CA 1
ATOM 1967 C C . THR A 1 266 ? 0.472 -10.824 25.082 1.00 52.50 266 THR A C 1
ATOM 1969 O O . THR A 1 266 ? -0.655 -11.084 25.493 1.00 52.50 266 THR A O 1
ATOM 1972 N N . GLY A 1 267 ? 0.720 -10.453 23.826 1.00 58.50 267 GLY A N 1
ATOM 1973 C CA . GLY A 1 267 ? -0.266 -10.477 22.745 1.00 58.50 267 GLY A CA 1
ATOM 1974 C C . GLY A 1 267 ? -0.846 -9.105 22.404 1.00 58.50 267 GLY A C 1
ATOM 1975 O O . GLY A 1 267 ? -1.030 -8.249 23.267 1.00 58.50 267 GLY A O 1
ATOM 1976 N N . VAL A 1 268 ? -1.119 -8.903 21.115 1.00 60.69 268 VAL A N 1
ATOM 1977 C CA . VAL A 1 268 ? -1.931 -7.786 20.625 1.00 60.69 268 VAL A CA 1
ATOM 1978 C C . VAL A 1 268 ? -3.328 -8.355 20.372 1.00 60.69 268 VAL A C 1
ATOM 1980 O O . VAL A 1 268 ? -3.423 -9.360 19.661 1.00 60.69 268 VAL A O 1
ATOM 1983 N N . PRO A 1 269 ? -4.394 -7.804 20.980 1.00 65.25 269 PRO A N 1
ATOM 1984 C CA . PRO A 1 269 ? -5.740 -8.311 20.757 1.00 65.25 269 PRO A CA 1
ATOM 1985 C C . PRO A 1 269 ? -6.111 -8.192 19.273 1.00 65.25 269 PRO A C 1
ATOM 1987 O O . PRO A 1 269 ? -5.639 -7.270 18.597 1.00 65.25 269 PRO A O 1
ATOM 1990 N N . PRO A 1 270 ? -6.950 -9.105 18.759 1.00 75.31 270 PRO A N 1
ATOM 1991 C CA . PRO A 1 270 ? -7.438 -9.003 17.395 1.00 75.31 270 PRO A CA 1
ATOM 1992 C C . PRO A 1 270 ? -8.154 -7.675 17.185 1.00 75.31 270 PRO A C 1
ATOM 1994 O O . PRO A 1 270 ? -8.888 -7.203 18.053 1.00 75.31 270 PRO A O 1
ATOM 1997 N N . THR A 1 271 ? -7.918 -7.065 16.029 1.00 82.69 271 THR A N 1
ATOM 1998 C CA . THR A 1 271 ? -8.552 -5.795 15.674 1.00 82.69 271 THR A CA 1
ATOM 1999 C C . THR A 1 271 ? -9.828 -6.050 14.879 1.00 82.69 271 THR A C 1
ATOM 2001 O O . THR A 1 271 ? -9.770 -6.616 13.788 1.00 82.69 271 THR A O 1
ATOM 2004 N N . ASP A 1 272 ? -10.966 -5.599 15.406 1.00 88.38 272 ASP A N 1
ATOM 2005 C CA . ASP A 1 272 ? -12.212 -5.470 14.646 1.00 88.38 272 ASP A CA 1
ATOM 2006 C C . ASP A 1 272 ? -12.101 -4.246 13.729 1.00 88.38 272 ASP A C 1
ATOM 2008 O O . ASP A 1 272 ? -12.178 -3.095 14.169 1.00 88.38 272 ASP A O 1
ATOM 2012 N N . LEU A 1 273 ? -11.825 -4.505 12.451 1.00 89.62 273 LEU A N 1
ATOM 2013 C CA . LEU A 1 273 ? -11.517 -3.461 11.484 1.00 89.62 273 LEU A CA 1
ATOM 2014 C C . LEU A 1 273 ? -12.735 -2.570 11.163 1.00 89.62 273 LEU A C 1
ATOM 2016 O O . LEU A 1 273 ? -12.566 -1.351 11.190 1.00 89.62 273 LEU A O 1
ATOM 2020 N N . PRO A 1 274 ? -13.954 -3.104 10.931 1.00 92.88 274 PRO A N 1
ATOM 2021 C CA . PRO A 1 274 ? -15.154 -2.275 10.828 1.00 92.88 274 PRO A CA 1
ATOM 2022 C C . PRO A 1 274 ? -15.395 -1.367 12.035 1.00 92.88 274 PRO A C 1
ATOM 2024 O O . PRO A 1 274 ? -15.661 -0.179 11.857 1.00 92.88 274 PRO A O 1
ATOM 2027 N N . ALA A 1 275 ? -15.269 -1.890 13.259 1.00 91.69 275 ALA A N 1
ATOM 2028 C CA . ALA A 1 275 ? -15.459 -1.077 14.461 1.00 91.69 275 ALA A CA 1
ATOM 2029 C C . ALA A 1 275 ? -14.381 0.010 14.614 1.00 91.69 275 ALA A C 1
ATOM 2031 O O . ALA A 1 275 ? -14.681 1.106 15.083 1.00 91.69 275 ALA A O 1
ATOM 2032 N N . LEU A 1 276 ? -13.142 -0.275 14.201 1.00 93.75 276 LEU A N 1
ATOM 2033 C CA . LEU A 1 276 ? -12.033 0.680 14.238 1.00 93.75 276 LEU A CA 1
ATOM 2034 C C . LEU A 1 276 ? -12.207 1.834 13.241 1.00 93.75 276 LEU A C 1
ATOM 2036 O O . LEU A 1 276 ? -11.797 2.956 13.533 1.00 93.75 276 LEU A O 1
ATOM 2040 N N . LEU A 1 277 ? -12.734 1.542 12.051 1.00 95.50 277 LEU A N 1
ATOM 2041 C CA . LEU A 1 277 ? -12.775 2.481 10.929 1.00 95.50 277 LEU A CA 1
ATOM 2042 C C . LEU A 1 277 ? -14.080 3.282 10.846 1.00 95.50 277 LEU A C 1
ATOM 2044 O O . LEU A 1 277 ? -14.074 4.368 10.271 1.00 95.50 277 LEU A O 1
ATOM 2048 N N . ARG A 1 278 ? -15.184 2.788 11.416 1.00 94.88 278 ARG A N 1
ATOM 2049 C CA . ARG A 1 278 ? -16.459 3.515 11.422 1.00 94.88 278 ARG A CA 1
ATOM 2050 C C . ARG A 1 278 ? -16.328 4.849 12.168 1.00 94.88 278 ARG A C 1
ATOM 2052 O O . ARG A 1 278 ? -15.815 4.904 13.285 1.00 94.88 278 ARG A O 1
ATOM 2059 N N . GLY A 1 279 ? -16.813 5.917 11.544 1.00 94.31 279 GLY A N 1
ATOM 2060 C CA . GLY A 1 279 ? -16.753 7.287 12.052 1.00 94.31 279 GLY A CA 1
ATOM 2061 C C . GLY A 1 279 ? -15.371 7.942 11.963 1.00 94.31 279 GLY A C 1
ATOM 2062 O O . GLY A 1 279 ? -15.188 9.011 12.540 1.00 94.31 279 GLY A O 1
ATOM 2063 N N . GLN A 1 280 ? -14.399 7.311 11.298 1.00 95.19 280 GLN A N 1
ATOM 2064 C CA . GLN A 1 280 ? -13.084 7.903 11.037 1.00 95.19 280 GLN A CA 1
ATOM 2065 C C . GLN A 1 280 ? -13.079 8.648 9.703 1.00 95.19 280 GLN A C 1
ATOM 2067 O O . GLN A 1 280 ? -13.809 8.283 8.781 1.00 95.19 280 GLN A O 1
ATOM 2072 N N . ASP A 1 281 ? -12.193 9.631 9.578 1.00 93.62 281 ASP A N 1
ATOM 2073 C CA . ASP A 1 281 ? -11.952 10.305 8.306 1.00 93.62 281 ASP A CA 1
ATOM 2074 C C . ASP A 1 281 ? -11.194 9.369 7.349 1.00 93.62 281 ASP A C 1
ATOM 2076 O O . ASP A 1 281 ? -10.322 8.585 7.748 1.00 93.62 281 ASP A O 1
ATOM 2080 N N . LEU A 1 282 ? -11.466 9.477 6.049 1.00 92.25 282 LEU A N 1
ATOM 2081 C CA . LEU A 1 282 ? -10.846 8.666 5.001 1.00 92.25 282 LEU A CA 1
ATOM 2082 C C . LEU A 1 282 ? -9.312 8.791 5.010 1.00 92.25 282 LEU A C 1
ATOM 2084 O O . LEU A 1 282 ? -8.603 7.828 4.701 1.00 92.25 282 LEU A O 1
ATOM 2088 N N . SER A 1 283 ? -8.781 9.954 5.406 1.00 90.31 283 SER A N 1
ATOM 2089 C CA . SER A 1 283 ? -7.339 10.180 5.562 1.00 90.31 283 SER A CA 1
ATOM 2090 C C . SER A 1 283 ? -6.702 9.305 6.644 1.00 90.31 283 SER A C 1
ATOM 2092 O O . SER A 1 283 ? -5.539 8.911 6.507 1.00 90.31 283 SER A O 1
ATOM 2094 N N . ASP A 1 284 ? -7.456 8.958 7.686 1.00 95.19 284 ASP A N 1
ATOM 2095 C CA . ASP A 1 284 ? -6.970 8.191 8.832 1.00 95.19 284 ASP A CA 1
ATOM 2096 C C . ASP A 1 284 ? -7.040 6.682 8.605 1.00 95.19 284 ASP A C 1
ATOM 2098 O O . ASP A 1 284 ? -6.249 5.935 9.191 1.00 95.19 284 ASP A O 1
ATOM 2102 N N . VAL A 1 285 ? -7.901 6.218 7.693 1.00 95.81 285 VAL A N 1
ATOM 2103 C CA . VAL A 1 285 ? -8.095 4.791 7.386 1.00 95.81 285 VAL A CA 1
ATOM 2104 C C . VAL A 1 285 ? -6.769 4.084 7.107 1.00 95.81 285 VAL A C 1
ATOM 2106 O O . VAL A 1 285 ? -6.469 3.056 7.715 1.00 95.81 285 VAL A O 1
ATOM 2109 N N . ARG A 1 286 ? -5.918 4.642 6.235 1.00 95.12 286 ARG A N 1
ATOM 2110 C CA . ARG A 1 286 ? -4.622 4.016 5.904 1.00 95.12 286 ARG A CA 1
ATOM 2111 C C . ARG A 1 286 ? -3.656 4.012 7.088 1.00 95.12 286 ARG A C 1
ATOM 2113 O O . ARG A 1 286 ? -2.890 3.061 7.227 1.00 95.12 286 ARG A O 1
ATOM 2120 N N . LEU A 1 287 ? -3.683 5.041 7.940 1.00 96.94 287 LEU A N 1
ATOM 2121 C CA . LEU A 1 287 ? -2.845 5.104 9.142 1.00 96.94 287 LEU A CA 1
ATOM 2122 C C . LEU A 1 287 ? -3.281 4.055 10.168 1.00 96.94 287 LEU A C 1
ATOM 2124 O O . LEU A 1 287 ? -2.427 3.358 10.720 1.00 96.94 287 LEU A O 1
ATOM 2128 N N . LEU A 1 288 ? -4.591 3.921 10.384 1.00 96.56 288 LEU A N 1
ATOM 2129 C CA . LEU A 1 288 ? -5.198 2.945 11.285 1.00 96.56 288 LEU A CA 1
ATOM 2130 C C . LEU A 1 288 ? -4.934 1.514 10.817 1.00 96.56 288 LEU A C 1
ATOM 2132 O O . LEU A 1 288 ? -4.432 0.713 11.606 1.00 96.56 288 LEU A O 1
ATOM 2136 N N . VAL A 1 289 ? -5.175 1.215 9.537 1.00 95.50 289 VAL A N 1
ATOM 2137 C CA . VAL A 1 289 ? -4.897 -0.100 8.936 1.00 95.50 289 VAL A CA 1
ATOM 2138 C C . VAL A 1 289 ? -3.414 -0.451 9.054 1.00 95.50 289 VAL A C 1
ATOM 2140 O O . VAL A 1 289 ? -3.080 -1.536 9.523 1.00 95.50 289 VAL A O 1
ATOM 2143 N N . ALA A 1 290 ? -2.508 0.465 8.693 1.00 94.94 290 ALA A N 1
ATOM 2144 C CA . ALA A 1 290 ? -1.069 0.224 8.799 1.00 94.94 290 ALA A CA 1
ATOM 2145 C C . ALA A 1 290 ? -0.618 -0.006 10.251 1.00 94.94 290 ALA A C 1
ATOM 2147 O O . ALA A 1 290 ? 0.194 -0.893 10.506 1.00 94.94 290 ALA A O 1
ATOM 2148 N N . ALA A 1 291 ? -1.161 0.759 11.203 1.00 94.94 291 ALA A N 1
ATOM 2149 C CA . ALA A 1 291 ? -0.811 0.647 12.616 1.00 94.94 291 ALA A CA 1
ATOM 2150 C C . ALA A 1 291 ? -1.287 -0.666 13.252 1.00 94.94 291 ALA A C 1
ATOM 2152 O O . ALA A 1 291 ? -0.600 -1.212 14.116 1.00 94.94 291 ALA A O 1
ATOM 2153 N N . HIS A 1 292 ? -2.439 -1.177 12.813 1.00 92.88 292 HIS A N 1
ATOM 2154 C CA . HIS A 1 292 ? -3.033 -2.410 13.330 1.00 92.88 292 HIS A 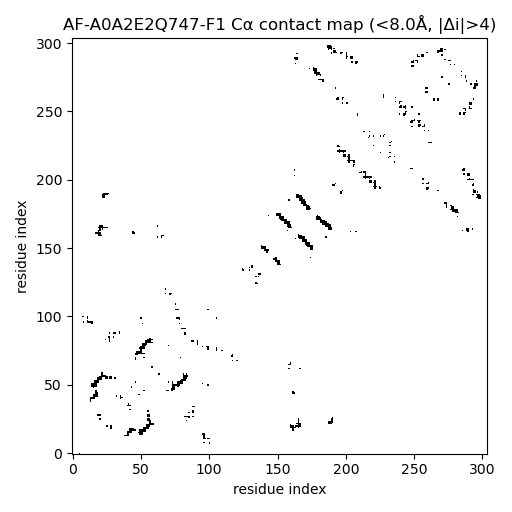CA 1
ATOM 2155 C C . HIS A 1 292 ? -2.681 -3.645 12.499 1.00 92.88 292 HIS A C 1
ATOM 2157 O O . HIS A 1 292 ? -3.022 -4.749 12.911 1.00 92.88 292 HIS A O 1
ATOM 2163 N N . ALA A 1 293 ? -1.957 -3.505 11.383 1.00 90.44 293 ALA A N 1
ATOM 2164 C CA . ALA A 1 293 ? -1.579 -4.612 10.501 1.00 90.44 293 ALA A CA 1
ATOM 2165 C C . ALA A 1 293 ? -1.023 -5.863 11.222 1.00 90.44 293 ALA A C 1
ATOM 2167 O O . ALA A 1 293 ? -1.420 -6.964 10.845 1.00 90.44 293 ALA A O 1
ATOM 2168 N N . PRO A 1 294 ? -0.190 -5.759 12.284 1.00 85.75 294 PRO A N 1
ATOM 2169 C CA . PRO A 1 294 ? 0.296 -6.934 13.019 1.00 85.75 294 PRO A CA 1
ATOM 2170 C C . PRO A 1 294 ? -0.791 -7.705 13.787 1.00 85.75 294 PRO A C 1
ATOM 2172 O O . PRO A 1 294 ? -0.557 -8.841 14.191 1.00 85.75 294 PRO A O 1
ATOM 2175 N N . ALA A 1 295 ? -1.940 -7.072 14.028 1.00 83.06 295 ALA A N 1
ATOM 2176 C CA . ALA A 1 295 ? -3.078 -7.582 14.790 1.00 83.06 295 ALA A CA 1
ATOM 2177 C C . ALA A 1 295 ? -4.324 -7.840 13.927 1.00 83.06 295 ALA A C 1
ATOM 2179 O O . ALA A 1 295 ? -5.343 -8.312 14.439 1.00 83.06 295 ALA A O 1
ATOM 2180 N N . LEU A 1 296 ? -4.249 -7.543 12.625 1.00 81.69 296 LEU A N 1
ATOM 2181 C CA . LEU A 1 296 ? -5.223 -8.016 11.651 1.00 81.69 296 LEU A CA 1
ATOM 2182 C C . LEU A 1 296 ? -5.008 -9.524 11.521 1.00 81.69 296 LEU A C 1
ATOM 2184 O O . LEU A 1 296 ? -4.052 -9.982 10.888 1.00 81.69 296 LEU A O 1
ATOM 2188 N N . LEU A 1 297 ? -5.843 -10.285 12.229 1.00 59.50 297 LEU A N 1
ATOM 2189 C CA . LEU A 1 297 ? -5.785 -11.738 12.216 1.00 59.50 297 LEU A CA 1
ATOM 2190 C C . LEU A 1 297 ? -5.956 -12.276 10.792 1.00 59.50 297 LEU A C 1
ATOM 2192 O O . LEU A 1 297 ? -6.669 -11.703 9.968 1.00 59.50 297 LEU A O 1
ATOM 2196 N N . LEU A 1 298 ? -5.350 -13.442 10.562 1.00 53.12 298 LEU A N 1
ATOM 2197 C CA . LEU A 1 298 ? -5.764 -14.367 9.515 1.00 53.12 298 LEU A CA 1
ATOM 2198 C C . LEU A 1 298 ? -7.269 -14.596 9.679 1.00 53.12 298 LEU A C 1
ATOM 2200 O O . LEU A 1 298 ? -7.694 -15.083 10.728 1.00 53.12 298 LEU A O 1
ATOM 2204 N N . GLY A 1 299 ? -8.071 -14.253 8.672 1.00 43.00 299 GLY A N 1
ATOM 2205 C CA . GLY A 1 299 ? -9.449 -14.730 8.639 1.00 43.00 299 GLY A CA 1
ATOM 2206 C C . GLY A 1 299 ? -9.436 -16.252 8.800 1.00 43.00 299 GLY A C 1
ATOM 2207 O O . GLY A 1 299 ? -8.620 -16.932 8.173 1.00 43.00 299 GLY A O 1
ATOM 2208 N N . GLU A 1 300 ? -10.318 -16.796 9.638 1.00 34.12 300 GLU A N 1
ATOM 2209 C CA . GLU A 1 300 ? -10.437 -18.236 9.930 1.00 34.12 300 GLU A CA 1
ATOM 2210 C C . GLU A 1 300 ? -10.737 -19.121 8.695 1.00 34.12 300 GLU A C 1
ATOM 2212 O O . GLU A 1 300 ? -10.920 -20.326 8.822 1.00 34.12 300 GLU A O 1
ATOM 2217 N N . ALA A 1 301 ? -10.694 -18.579 7.477 1.00 35.06 301 ALA A N 1
ATOM 2218 C CA . ALA A 1 301 ? -10.825 -19.312 6.223 1.00 35.06 301 ALA A CA 1
ATOM 2219 C C . ALA A 1 301 ? -9.556 -20.083 5.784 1.00 35.06 301 ALA A C 1
ATOM 2221 O O . ALA A 1 301 ? -9.599 -20.781 4.779 1.00 35.06 301 ALA A O 1
ATOM 2222 N N . ALA A 1 302 ? -8.434 -20.012 6.513 1.00 32.50 302 ALA A N 1
ATOM 2223 C CA . ALA A 1 302 ? -7.210 -20.767 6.185 1.00 32.50 302 ALA A CA 1
ATOM 2224 C C . ALA A 1 302 ? -7.083 -22.135 6.905 1.00 32.50 302 ALA A C 1
ATOM 2226 O O . ALA A 1 302 ? -5.993 -22.708 6.951 1.00 32.50 302 ALA A O 1
ATOM 2227 N N . ARG A 1 303 ? -8.167 -22.661 7.501 1.00 28.77 303 ARG A N 1
ATOM 2228 C CA . ARG A 1 303 ? -8.208 -23.993 8.150 1.00 28.77 303 ARG A CA 1
ATOM 2229 C C . ARG A 1 303 ? -9.408 -24.863 7.734 1.00 28.77 303 ARG A C 1
ATOM 2231 O O . ARG A 1 303 ? -9.925 -25.611 8.563 1.00 28.77 303 ARG A O 1
ATOM 2238 N N . ALA A 1 304 ? -9.819 -24.808 6.472 1.00 29.88 304 ALA A N 1
ATOM 2239 C CA . ALA A 1 304 ? -10.701 -25.817 5.881 1.00 29.88 304 ALA A CA 1
ATOM 2240 C C . ALA A 1 304 ? -10.062 -26.391 4.616 1.00 29.88 304 ALA A C 1
ATOM 2242 O O . ALA A 1 304 ? -9.615 -25.577 3.778 1.00 29.88 304 ALA A O 1
#